Protein AF-A0A7S2ALN3-F1 (afdb_monomer_lite)

Radius of gyration: 19.24 Å; chains: 1; bounding box: 41×46×52 Å

Structure (mmCIF, N/CA/C/O backbone):
data_AF-A0A7S2ALN3-F1
#
_entry.id   AF-A0A7S2ALN3-F1
#
loop_
_atom_site.group_PDB
_atom_site.id
_atom_site.type_symbol
_atom_site.label_atom_id
_atom_site.label_alt_id
_atom_site.label_comp_id
_atom_site.label_asym_id
_atom_site.label_entity_id
_atom_site.label_seq_id
_atom_site.pdbx_PDB_ins_code
_atom_site.Cartn_x
_atom_site.Cartn_y
_atom_site.Cartn_z
_atom_site.occupancy
_atom_site.B_iso_or_equiv
_atom_site.auth_seq_id
_atom_site.auth_comp_id
_atom_site.auth_asym_id
_atom_site.auth_atom_id
_atom_site.pdbx_PDB_model_num
ATOM 1 N N . GLY A 1 1 ? 3.053 14.992 13.598 1.00 33.09 1 GLY A N 1
ATOM 2 C CA . GLY A 1 1 ? 1.632 15.361 13.459 1.00 33.09 1 GLY A CA 1
ATOM 3 C C . GLY A 1 1 ? 1.484 16.701 12.765 1.00 33.09 1 GLY A C 1
ATOM 4 O O . GLY A 1 1 ? 1.625 16.750 11.554 1.00 33.09 1 GLY A O 1
ATOM 5 N N . ALA A 1 2 ? 1.285 17.789 13.516 1.00 37.31 2 ALA A N 1
ATOM 6 C CA . ALA A 1 2 ? 1.006 19.120 12.957 1.00 37.31 2 ALA A CA 1
ATOM 7 C C . ALA A 1 2 ? 2.125 19.694 12.066 1.00 37.31 2 ALA A C 1
ATOM 9 O O . ALA A 1 2 ? 1.827 20.246 11.018 1.00 37.31 2 ALA A O 1
ATOM 10 N N . ALA A 1 3 ? 3.403 19.508 12.425 1.00 39.31 3 ALA A N 1
ATOM 11 C CA . ALA A 1 3 ? 4.533 19.963 11.602 1.00 39.31 3 ALA A CA 1
ATOM 12 C C . ALA A 1 3 ? 4.587 19.272 10.228 1.00 39.31 3 ALA A C 1
ATOM 14 O O . ALA A 1 3 ? 4.886 19.906 9.227 1.00 39.31 3 ALA A O 1
ATOM 15 N N . TYR A 1 4 ? 4.230 17.989 10.177 1.00 43.97 4 TYR A N 1
ATOM 16 C CA . TYR A 1 4 ? 4.189 17.212 8.942 1.00 43.97 4 TYR A CA 1
ATOM 17 C C . TYR A 1 4 ? 3.025 17.644 8.032 1.00 43.97 4 TYR A C 1
ATOM 19 O O . TYR A 1 4 ? 3.207 17.847 6.838 1.00 43.97 4 TYR A O 1
ATOM 27 N N . TRP A 1 5 ? 1.860 17.920 8.625 1.00 46.34 5 TRP A N 1
ATOM 28 C CA . TRP A 1 5 ? 0.724 18.547 7.940 1.00 46.34 5 TRP A CA 1
ATOM 29 C C . TRP A 1 5 ? 1.040 19.944 7.408 1.00 46.34 5 TRP A C 1
ATOM 31 O O . TRP A 1 5 ? 0.638 20.288 6.301 1.00 46.34 5 TRP A O 1
ATOM 41 N N . TYR A 1 6 ? 1.793 20.736 8.170 1.00 43.34 6 TYR A N 1
ATOM 42 C CA . TYR A 1 6 ? 2.247 22.057 7.743 1.00 43.34 6 TYR A CA 1
ATOM 43 C C . TYR A 1 6 ? 3.203 21.970 6.546 1.00 43.34 6 TYR A C 1
ATOM 45 O O . TYR A 1 6 ? 3.126 22.789 5.637 1.00 43.34 6 TYR A O 1
ATOM 53 N N . ILE A 1 7 ? 4.072 20.955 6.523 1.00 48.03 7 ILE A N 1
ATOM 54 C CA . ILE A 1 7 ? 5.027 20.713 5.436 1.00 48.03 7 ILE A CA 1
ATOM 55 C C . ILE A 1 7 ? 4.331 20.158 4.179 1.00 48.03 7 ILE A C 1
ATOM 57 O O . ILE A 1 7 ? 4.680 20.573 3.079 1.00 48.03 7 ILE A O 1
ATOM 61 N N . LEU A 1 8 ? 3.325 19.287 4.318 1.00 51.91 8 LEU A N 1
ATOM 62 C CA . LEU A 1 8 ? 2.577 18.734 3.179 1.00 51.91 8 LEU A CA 1
ATOM 63 C C . LEU A 1 8 ? 1.531 19.695 2.591 1.00 51.91 8 LEU A C 1
ATOM 65 O O . LEU A 1 8 ? 1.431 19.832 1.374 1.00 51.91 8 LEU A O 1
ATOM 69 N N . LEU A 1 9 ? 0.712 20.336 3.430 1.00 49.72 9 LEU A N 1
ATOM 70 C CA . LEU A 1 9 ? -0.412 21.151 2.955 1.00 49.72 9 LEU A CA 1
ATOM 71 C C . LEU A 1 9 ? -0.051 22.621 2.706 1.00 49.72 9 LEU A C 1
ATOM 73 O O . LEU A 1 9 ? -0.657 23.259 1.847 1.00 49.72 9 LEU A O 1
ATOM 77 N N . LEU A 1 10 ? 0.853 23.179 3.517 1.00 44.34 10 LEU A N 1
ATOM 78 C CA . LEU A 1 10 ? 1.034 24.629 3.673 1.00 44.34 10 LEU A CA 1
ATOM 79 C C . LEU A 1 10 ? 2.468 25.098 3.391 1.00 44.34 10 LEU A C 1
ATOM 81 O O . LEU A 1 10 ? 2.783 26.263 3.646 1.00 44.34 10 LEU A O 1
ATOM 85 N N . SER A 1 11 ? 3.343 24.230 2.874 1.00 44.28 11 SER A N 1
ATOM 86 C CA . SER A 1 11 ? 4.674 24.654 2.442 1.00 44.28 11 SER A CA 1
ATOM 87 C C . SER A 1 11 ? 4.546 25.667 1.296 1.00 44.28 11 SER A C 1
ATOM 89 O O . SER A 1 11 ? 3.740 25.483 0.386 1.00 44.28 11 SER A O 1
ATOM 91 N N . PRO A 1 12 ? 5.276 26.792 1.322 1.00 38.12 12 PRO A N 1
ATOM 92 C CA . PRO A 1 12 ? 5.324 27.673 0.164 1.00 38.12 12 PRO A CA 1
ATOM 93 C C . PRO A 1 12 ? 5.962 26.929 -1.027 1.00 38.12 12 PRO A C 1
ATOM 95 O O . PRO A 1 12 ? 6.777 26.029 -0.809 1.00 38.12 12 PRO A O 1
ATOM 98 N N . PRO A 1 13 ? 5.618 27.283 -2.281 1.00 46.06 13 PRO A N 1
ATOM 99 C CA . PRO A 1 13 ? 6.240 26.692 -3.463 1.00 46.06 13 PRO A CA 1
ATOM 100 C C . PRO A 1 13 ? 7.767 26.794 -3.376 1.00 46.06 13 PRO A C 1
ATOM 102 O O . PRO A 1 13 ? 8.298 27.771 -2.839 1.00 46.06 13 PRO A O 1
ATOM 105 N N . PHE A 1 14 ? 8.465 25.788 -3.912 1.00 43.72 14 PHE A N 1
ATOM 106 C CA . PHE A 1 14 ? 9.920 25.598 -3.794 1.00 43.72 14 PHE A CA 1
ATOM 107 C C . PHE A 1 14 ? 10.740 26.870 -4.092 1.00 43.72 14 PHE A C 1
ATOM 109 O O . PHE A 1 14 ? 11.769 27.117 -3.469 1.00 43.72 14 PHE A O 1
ATOM 116 N N . SER A 1 15 ? 10.231 27.745 -4.964 1.00 44.44 15 SER A N 1
ATOM 117 C CA . SER A 1 15 ? 10.815 29.046 -5.308 1.00 44.44 15 SER A CA 1
ATOM 118 C C . SER A 1 15 ? 10.887 30.077 -4.167 1.00 44.44 15 SER A C 1
ATOM 120 O O . SER A 1 15 ? 11.455 31.148 -4.367 1.00 44.44 15 SER A O 1
ATOM 122 N N . MET A 1 16 ? 10.291 29.817 -2.999 1.00 42.22 16 MET A N 1
ATOM 123 C CA . MET A 1 16 ? 10.186 30.775 -1.887 1.00 42.22 16 MET A CA 1
ATOM 124 C C . MET A 1 16 ? 10.723 30.259 -0.543 1.00 42.22 16 MET A C 1
ATOM 126 O O . MET A 1 16 ? 10.600 30.960 0.464 1.00 42.22 16 MET A O 1
ATOM 130 N N . MET A 1 17 ? 11.329 29.068 -0.491 1.00 44.41 17 MET A N 1
ATOM 131 C CA . MET A 1 17 ? 11.793 28.477 0.768 1.00 44.41 17 MET A CA 1
ATOM 132 C C . MET A 1 17 ? 13.313 28.643 0.959 1.00 44.41 17 MET A C 1
ATOM 134 O O . MET A 1 17 ? 14.075 28.358 0.036 1.00 44.41 17 MET A O 1
ATOM 138 N N . PRO A 1 18 ? 13.797 29.069 2.145 1.00 40.19 18 PRO A N 1
ATOM 139 C CA . PRO A 1 18 ? 15.215 28.979 2.477 1.00 40.19 18 PRO A CA 1
ATOM 140 C C . PRO A 1 18 ? 15.617 27.501 2.505 1.00 40.19 18 PRO A C 1
ATOM 142 O O . PRO A 1 18 ? 14.816 26.654 2.894 1.00 40.19 18 PRO A O 1
ATOM 145 N N . SER A 1 19 ? 16.858 27.206 2.134 1.00 42.69 19 SER A N 1
ATOM 146 C CA . SER A 1 19 ? 17.489 25.893 1.908 1.00 42.69 19 SER A CA 1
ATOM 147 C C . SER A 1 19 ? 17.541 24.910 3.105 1.00 42.69 19 SER A C 1
ATOM 149 O O . SER A 1 19 ? 18.455 24.098 3.199 1.00 42.69 19 SER A O 1
ATOM 151 N N . ALA A 1 20 ? 16.577 24.968 4.026 1.00 40.03 20 ALA A N 1
ATOM 152 C CA . ALA A 1 20 ? 16.429 24.121 5.210 1.00 40.03 20 ALA A CA 1
ATOM 153 C C . ALA A 1 20 ? 15.022 23.484 5.318 1.00 40.03 20 ALA A C 1
ATOM 155 O O . ALA A 1 20 ? 14.541 23.204 6.417 1.00 40.03 20 ALA A O 1
ATOM 156 N N . ALA A 1 21 ? 14.336 23.270 4.191 1.00 44.22 21 ALA A N 1
ATOM 157 C CA . ALA A 1 21 ? 13.090 22.509 4.148 1.00 44.22 21 ALA A CA 1
ATOM 158 C C . ALA A 1 21 ? 13.391 21.013 4.318 1.00 44.22 21 ALA A C 1
ATOM 160 O O . ALA A 1 21 ? 14.081 20.414 3.500 1.00 44.22 21 ALA A O 1
ATOM 161 N N . LEU A 1 22 ? 12.897 20.416 5.402 1.00 44.03 22 LEU A N 1
ATOM 162 C CA . LEU A 1 22 ? 13.255 19.059 5.828 1.00 44.03 22 LEU A CA 1
ATOM 163 C C . LEU A 1 22 ? 12.666 17.934 4.947 1.00 44.03 22 LEU A C 1
ATOM 165 O O . LEU A 1 22 ? 12.969 16.770 5.189 1.00 44.03 22 LEU A O 1
ATOM 169 N N . LEU A 1 23 ? 11.826 18.256 3.957 1.00 45.53 23 LEU A N 1
ATOM 170 C CA . LEU A 1 23 ? 11.246 17.312 2.997 1.00 45.53 23 LEU A CA 1
ATOM 171 C C . LEU A 1 23 ? 11.082 18.003 1.626 1.00 45.53 23 LEU A C 1
ATOM 173 O O . LEU A 1 23 ? 10.514 19.097 1.582 1.00 45.53 23 LEU A O 1
ATOM 177 N N . PRO A 1 24 ? 11.561 17.406 0.520 1.00 44.06 24 PRO A N 1
ATOM 178 C CA . PRO A 1 24 ? 11.385 17.954 -0.824 1.00 44.06 24 PRO A CA 1
ATOM 179 C C . PRO A 1 24 ? 9.940 17.766 -1.329 1.00 44.06 24 PRO A C 1
ATOM 181 O O . PRO A 1 24 ? 9.436 16.647 -1.383 1.00 44.06 24 PRO A O 1
ATOM 184 N N . GLY A 1 25 ? 9.269 18.859 -1.720 1.00 47.22 25 GLY A N 1
ATOM 185 C CA . GLY A 1 25 ? 7.944 18.835 -2.359 1.00 47.22 25 GLY A CA 1
ATOM 186 C C . GLY A 1 25 ? 7.294 20.222 -2.492 1.00 47.22 25 GLY A C 1
ATOM 187 O O . GLY A 1 25 ? 7.501 21.085 -1.646 1.00 47.22 25 GLY A O 1
ATOM 188 N N . GLU A 1 26 ? 6.524 20.452 -3.563 1.00 48.03 26 GLU A N 1
ATOM 189 C CA . GLU A 1 26 ? 5.618 21.607 -3.696 1.00 48.03 26 GLU A CA 1
ATOM 190 C C . GLU A 1 26 ? 4.320 21.344 -2.918 1.00 48.03 26 GLU A C 1
ATOM 192 O O . GLU A 1 26 ? 3.934 20.181 -2.759 1.00 48.03 26 GLU A O 1
ATOM 197 N N . PRO A 1 27 ? 3.623 22.394 -2.454 1.00 51.97 27 PRO A N 1
ATOM 198 C CA . PRO A 1 27 ? 2.385 22.242 -1.697 1.00 51.97 27 PRO A CA 1
ATOM 199 C C . PRO A 1 27 ? 1.290 21.474 -2.445 1.00 51.97 27 PRO A C 1
ATOM 201 O O . PRO A 1 27 ? 1.217 21.492 -3.671 1.00 51.97 27 PRO A O 1
ATOM 204 N N . MET A 1 28 ? 0.345 20.911 -1.685 1.00 46.00 28 MET A N 1
ATOM 205 C CA . MET A 1 28 ? -0.842 20.181 -2.176 1.00 46.00 28 MET A CA 1
ATOM 206 C C . MET A 1 28 ? -1.705 20.901 -3.225 1.00 46.00 28 MET A C 1
ATOM 208 O O . MET A 1 28 ? -2.480 20.254 -3.922 1.00 46.00 28 MET A O 1
ATOM 212 N N . TRP A 1 29 ? -1.609 22.225 -3.346 1.00 48.28 29 TRP A N 1
ATOM 213 C CA . TRP A 1 29 ? -2.327 23.011 -4.357 1.00 48.28 29 TRP A CA 1
ATOM 214 C C . TRP A 1 29 ? -1.508 23.271 -5.636 1.00 48.28 29 TRP A C 1
ATOM 216 O O . TRP A 1 29 ? -2.047 23.810 -6.599 1.00 48.28 29 TRP A O 1
ATOM 226 N N . ALA A 1 30 ? -0.232 22.879 -5.660 1.00 54.62 30 ALA A N 1
ATOM 227 C CA . ALA A 1 30 ? 0.699 22.998 -6.782 1.00 54.62 30 ALA A CA 1
ATOM 228 C C . ALA A 1 30 ? 1.316 21.631 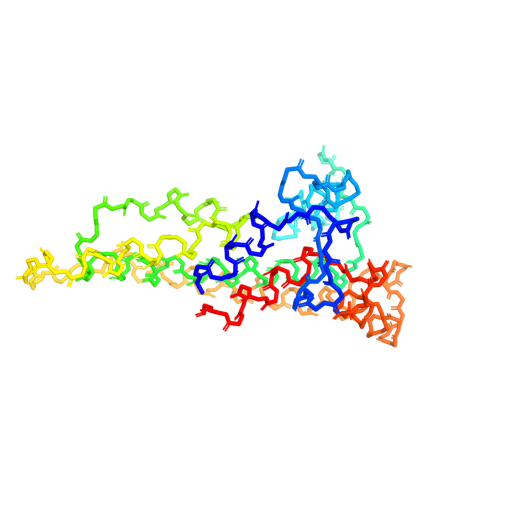-7.139 1.00 54.62 30 ALA A C 1
ATOM 230 O O . ALA A 1 30 ? 2.496 21.537 -7.462 1.00 54.62 30 ALA A O 1
ATOM 231 N N . VAL A 1 31 ? 0.530 20.554 -7.037 1.00 54.50 31 VAL A N 1
ATOM 232 C CA . VAL A 1 31 ? 0.984 19.210 -7.418 1.00 54.50 31 VAL A CA 1
ATOM 233 C C . VAL A 1 31 ? 1.259 19.186 -8.922 1.00 54.50 31 VAL A C 1
ATOM 235 O O . VAL A 1 31 ? 0.387 19.532 -9.722 1.00 54.50 31 VAL A O 1
ATOM 238 N N . ALA A 1 32 ? 2.471 18.775 -9.299 1.00 60.25 32 ALA A N 1
ATOM 239 C CA . ALA A 1 32 ? 2.850 18.620 -10.694 1.00 60.25 32 ALA A CA 1
ATOM 240 C C . ALA A 1 32 ? 1.914 17.609 -11.397 1.00 60.25 32 ALA A C 1
ATOM 242 O O . ALA A 1 32 ? 1.603 16.564 -10.816 1.00 60.25 32 ALA A O 1
ATOM 243 N N . PRO A 1 33 ? 1.480 17.874 -12.644 1.00 59.81 33 PRO A N 1
ATOM 244 C CA . PRO A 1 33 ? 0.614 16.963 -13.397 1.00 59.81 33 PRO A CA 1
ATOM 245 C C . PRO A 1 33 ? 1.175 15.540 -13.507 1.00 59.81 33 PRO A C 1
ATOM 247 O O . PRO A 1 33 ? 0.414 14.577 -13.436 1.00 59.81 33 PRO A O 1
ATOM 250 N N . ASP A 1 34 ? 2.499 15.409 -13.599 1.00 62.78 34 ASP A N 1
ATOM 251 C CA . ASP A 1 34 ? 3.181 14.115 -13.679 1.00 62.78 34 ASP A CA 1
ATOM 252 C C . ASP A 1 34 ? 2.958 13.279 -12.408 1.00 62.78 34 ASP A C 1
ATOM 254 O O . ASP A 1 34 ? 2.641 12.095 -12.494 1.00 62.78 34 ASP A O 1
ATOM 258 N N . THR A 1 35 ? 2.985 13.904 -11.226 1.00 62.47 35 THR A N 1
ATOM 259 C CA . THR A 1 35 ? 2.692 13.231 -9.949 1.00 62.47 35 THR A CA 1
ATOM 260 C C . THR A 1 35 ? 1.235 12.773 -9.867 1.00 62.47 35 THR A C 1
ATOM 262 O O . THR A 1 35 ? 0.956 11.692 -9.359 1.00 62.47 35 THR A O 1
ATOM 265 N N . LEU A 1 36 ? 0.288 13.559 -10.391 1.00 63.38 36 LEU A N 1
ATOM 266 C CA . LEU A 1 36 ? -1.113 13.125 -10.470 1.00 63.38 36 LEU A CA 1
ATOM 267 C C . LEU A 1 36 ? -1.273 11.927 -11.410 1.00 63.38 36 LEU A C 1
ATOM 269 O O . LEU A 1 36 ? -2.056 11.027 -11.116 1.00 63.38 36 LEU A O 1
ATOM 273 N N . SER A 1 37 ? -0.532 11.900 -12.519 1.00 66.50 37 SER A N 1
ATOM 274 C CA . SER A 1 37 ? -0.578 10.786 -13.467 1.00 66.50 37 SER A CA 1
ATOM 275 C C . SER A 1 37 ? 0.003 9.490 -12.889 1.00 66.50 37 SER A C 1
ATOM 277 O O . SER A 1 37 ? -0.592 8.436 -13.094 1.00 66.50 37 SER A O 1
ATOM 279 N N . GLU A 1 38 ? 1.080 9.577 -12.098 1.00 67.94 38 GLU A N 1
ATOM 280 C CA . GLU A 1 38 ? 1.666 8.454 -11.346 1.00 67.94 38 GLU A CA 1
ATOM 281 C C . GLU A 1 38 ? 0.643 7.878 -10.358 1.00 67.94 38 GLU A C 1
ATOM 283 O O . GLU A 1 38 ? 0.325 6.693 -10.424 1.00 67.94 38 GLU A O 1
ATOM 288 N N . VAL A 1 39 ? 0.022 8.732 -9.533 1.00 69.25 39 VAL A N 1
ATOM 289 C CA . VAL A 1 39 ? -0.999 8.308 -8.558 1.00 69.25 39 VAL A CA 1
ATOM 290 C C . VAL A 1 39 ? -2.198 7.656 -9.242 1.00 69.25 39 VAL A C 1
ATOM 292 O O . VAL A 1 39 ? -2.691 6.633 -8.769 1.00 69.25 39 VAL A O 1
ATOM 295 N N . VAL A 1 40 ? -2.691 8.226 -10.346 1.00 70.94 40 VAL A N 1
ATOM 296 C CA . VAL A 1 40 ? -3.831 7.661 -11.083 1.00 70.94 40 VAL A CA 1
ATOM 297 C C . VAL A 1 40 ? -3.465 6.318 -11.712 1.00 70.94 40 VAL A C 1
ATOM 299 O O . VAL A 1 40 ? -4.273 5.392 -11.645 1.00 70.94 40 VAL A O 1
ATOM 302 N N . ALA A 1 41 ? -2.270 6.189 -12.293 1.00 73.81 41 ALA A N 1
ATOM 303 C CA . ALA A 1 41 ? -1.808 4.937 -12.882 1.00 73.81 41 ALA A CA 1
ATOM 304 C C . ALA A 1 41 ? -1.681 3.836 -11.818 1.00 73.81 41 ALA A C 1
ATOM 306 O O . ALA A 1 41 ? -2.281 2.774 -11.965 1.00 73.81 41 ALA A O 1
ATOM 307 N N . GLU A 1 42 ? -1.010 4.120 -10.701 1.00 76.56 42 GLU A N 1
ATOM 308 C CA . GLU A 1 42 ? -0.858 3.177 -9.586 1.00 76.56 42 GLU A CA 1
ATOM 309 C C . GLU A 1 42 ? -2.205 2.804 -8.951 1.00 76.56 42 GLU A C 1
ATOM 311 O O . GLU A 1 42 ? -2.474 1.627 -8.706 1.00 76.56 42 GLU A O 1
ATOM 316 N N . SER A 1 43 ? -3.099 3.781 -8.765 1.00 77.00 43 SER A N 1
ATOM 317 C CA . SER A 1 43 ? -4.447 3.551 -8.221 1.00 77.00 43 SER A CA 1
ATOM 318 C C . SER A 1 43 ? -5.343 2.744 -9.162 1.00 77.00 43 SER A C 1
ATOM 320 O O . SER A 1 43 ? -6.277 2.085 -8.707 1.00 77.00 43 SER A O 1
ATOM 322 N N . THR A 1 44 ? -5.091 2.786 -10.472 1.00 78.44 44 THR A N 1
ATOM 323 C CA . THR A 1 44 ? -5.827 1.969 -11.453 1.00 78.44 44 THR A CA 1
ATOM 324 C C . THR A 1 44 ? -5.474 0.486 -11.302 1.00 78.44 44 THR A C 1
ATOM 326 O O . THR A 1 44 ? -6.335 -0.380 -11.469 1.00 78.44 44 THR A O 1
ATOM 329 N N . ASP A 1 45 ? -4.243 0.197 -10.879 1.00 83.50 45 ASP A N 1
ATOM 330 C CA . ASP A 1 45 ? -3.723 -1.151 -10.643 1.00 83.50 45 ASP A CA 1
ATOM 331 C C . ASP A 1 45 ? -3.834 -1.594 -9.173 1.00 83.50 45 ASP A C 1
ATOM 333 O O . ASP A 1 45 ? -3.076 -2.447 -8.693 1.00 83.50 45 ASP A O 1
ATOM 337 N N . PHE A 1 46 ? -4.814 -1.045 -8.453 1.00 84.81 46 PHE A N 1
ATOM 338 C CA . PHE A 1 46 ? -5.101 -1.369 -7.059 1.00 84.81 46 PHE A CA 1
ATOM 339 C C . PHE A 1 46 ? -5.238 -2.886 -6.822 1.00 84.81 46 PHE A C 1
ATOM 341 O O . PHE A 1 46 ? -5.954 -3.599 -7.534 1.00 84.81 46 PHE A O 1
ATOM 348 N N . PHE A 1 47 ? -4.526 -3.390 -5.813 1.00 88.12 47 PHE A N 1
ATOM 349 C CA . PHE A 1 47 ? -4.343 -4.811 -5.479 1.00 88.12 47 PHE A CA 1
ATOM 350 C C . PHE A 1 47 ? -3.918 -5.712 -6.642 1.00 88.12 47 PHE A C 1
ATOM 352 O O . PHE A 1 47 ? -4.187 -6.915 -6.627 1.00 88.12 47 PHE A O 1
ATOM 359 N N . PHE A 1 48 ? -3.245 -5.152 -7.648 1.00 89.62 48 PHE A N 1
ATOM 360 C CA . PHE A 1 48 ? -2.857 -5.844 -8.878 1.00 89.62 48 PHE A CA 1
ATOM 361 C C . PHE A 1 48 ? -4.038 -6.446 -9.650 1.00 89.62 48 PHE A C 1
ATOM 363 O O . PHE A 1 48 ? -3.834 -7.321 -10.495 1.00 89.62 48 PHE A O 1
ATOM 370 N N . VAL A 1 49 ? -5.274 -5.999 -9.396 1.00 89.00 49 VAL A N 1
ATOM 371 C CA . VAL A 1 49 ? -6.467 -6.592 -10.014 1.00 89.00 49 VAL A CA 1
ATOM 372 C C . VAL A 1 49 ? -6.386 -6.485 -11.532 1.00 89.00 49 VAL A C 1
ATOM 374 O O . VAL A 1 49 ? -6.524 -7.492 -12.225 1.00 89.00 49 VAL A O 1
ATOM 377 N N . LEU A 1 50 ? -6.122 -5.288 -12.055 1.00 88.38 50 LEU A N 1
ATOM 378 C CA . LEU A 1 50 ? -6.093 -5.059 -13.495 1.00 88.38 50 LEU A CA 1
ATOM 379 C C . LEU A 1 50 ? -4.905 -5.760 -14.193 1.00 88.38 50 LEU A C 1
ATOM 381 O O . LEU A 1 50 ? -5.161 -6.498 -15.151 1.00 88.38 50 LEU A O 1
ATOM 385 N N . PRO A 1 51 ? -3.654 -5.680 -13.687 1.00 87.25 51 PRO A N 1
ATOM 386 C CA . PRO A 1 51 ? -2.529 -6.416 -14.266 1.00 87.25 51 PRO A CA 1
ATOM 387 C C . PRO A 1 51 ? -2.731 -7.937 -14.265 1.00 87.25 51 PRO A C 1
ATOM 389 O O . PRO A 1 51 ? -2.394 -8.617 -15.236 1.00 87.25 51 PRO A O 1
ATOM 392 N N . LEU A 1 52 ? -3.309 -8.504 -13.198 1.00 88.81 52 LEU A N 1
ATOM 393 C CA . LEU A 1 52 ? -3.604 -9.937 -13.137 1.00 88.81 52 LEU A CA 1
ATOM 394 C C . LEU A 1 52 ? -4.687 -10.339 -14.141 1.00 88.81 52 LEU A C 1
ATOM 396 O O . LEU A 1 52 ? -4.535 -11.352 -14.821 1.00 88.81 52 LEU A O 1
ATOM 400 N N . LEU A 1 53 ? -5.760 -9.554 -14.266 1.00 88.81 53 LEU A N 1
ATOM 401 C CA . LEU A 1 53 ? -6.820 -9.822 -15.240 1.00 88.81 53 LEU A CA 1
ATOM 402 C C . LEU A 1 53 ? -6.287 -9.790 -16.676 1.00 88.81 53 LEU A C 1
ATOM 404 O O . LEU A 1 53 ? -6.575 -10.709 -17.446 1.00 88.81 53 LEU A O 1
ATOM 408 N N . ASN A 1 54 ? -5.469 -8.794 -17.022 1.00 89.38 54 ASN A N 1
ATOM 409 C CA . ASN A 1 54 ? -4.854 -8.700 -18.347 1.00 89.38 54 ASN A CA 1
ATOM 410 C C . ASN A 1 54 ? -3.907 -9.877 -18.626 1.00 89.38 54 ASN A C 1
ATOM 412 O O . ASN A 1 54 ? -3.989 -10.474 -19.700 1.00 89.38 54 ASN A O 1
ATOM 416 N N . ASN A 1 55 ? -3.105 -10.301 -17.641 1.00 85.69 55 ASN A N 1
ATOM 417 C CA . ASN A 1 55 ? -2.261 -11.500 -17.749 1.00 85.69 55 ASN A CA 1
ATOM 418 C C . ASN A 1 55 ? -3.067 -12.800 -17.931 1.00 85.69 55 ASN A C 1
ATOM 420 O O . ASN A 1 55 ? -2.584 -13.748 -18.547 1.00 85.69 55 ASN A O 1
ATOM 424 N N . LEU A 1 56 ? -4.304 -12.852 -17.428 1.00 89.00 56 LEU A N 1
ATOM 425 C CA . LEU A 1 56 ? -5.241 -13.961 -17.647 1.00 89.00 56 LEU A CA 1
ATOM 426 C C . LEU A 1 56 ? -6.015 -13.847 -18.976 1.00 89.00 56 LEU A C 1
ATOM 428 O O . LEU A 1 56 ? -6.879 -14.678 -19.257 1.00 89.00 56 LEU A O 1
ATOM 432 N N . GLY A 1 57 ? -5.727 -12.833 -19.798 1.00 86.81 57 GLY A N 1
ATOM 433 C CA . GLY A 1 57 ? -6.381 -12.585 -21.085 1.00 86.81 57 GLY A CA 1
ATOM 434 C C . GLY A 1 57 ? -7.714 -11.833 -20.991 1.00 86.81 57 GLY A C 1
ATOM 435 O O . GLY A 1 57 ? -8.395 -11.665 -22.005 1.00 86.81 57 GLY A O 1
ATOM 436 N N . ILE A 1 58 ? -8.096 -11.360 -19.802 1.00 88.38 58 ILE A N 1
ATOM 437 C CA . ILE A 1 58 ? -9.312 -10.577 -19.570 1.00 88.38 58 IL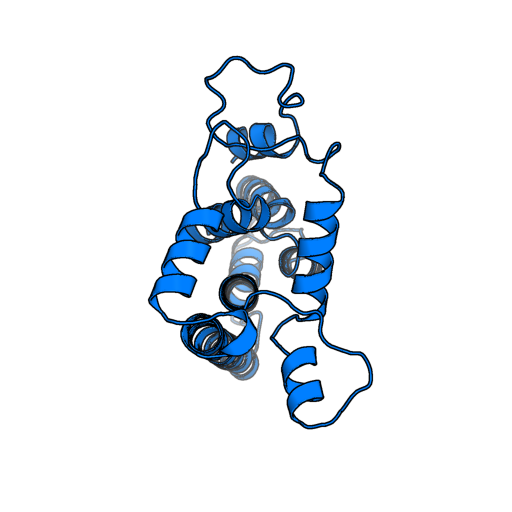E A CA 1
ATOM 438 C C . ILE A 1 58 ? -8.968 -9.089 -19.716 1.00 88.38 58 ILE A C 1
ATOM 440 O O . ILE A 1 58 ? -8.415 -8.462 -18.813 1.00 88.38 58 ILE A O 1
ATOM 444 N N . ASN A 1 59 ? -9.312 -8.514 -20.869 1.00 83.44 59 ASN A N 1
ATOM 445 C CA . ASN A 1 59 ? -8.902 -7.163 -21.267 1.00 83.44 59 ASN A CA 1
ATOM 446 C C . ASN A 1 59 ? -10.091 -6.189 -21.325 1.00 83.44 59 ASN A C 1
ATOM 448 O O . ASN A 1 59 ? -10.468 -5.722 -22.398 1.00 83.44 59 ASN A O 1
ATOM 452 N N . PHE A 1 60 ? -10.705 -5.893 -20.173 1.00 79.19 60 PHE A N 1
ATOM 453 C CA . PHE A 1 60 ? -11.724 -4.832 -20.080 1.00 79.19 60 PHE A CA 1
ATOM 454 C C . PHE A 1 60 ? -11.115 -3.425 -20.211 1.00 79.19 60 PHE A C 1
ATOM 456 O O . PHE A 1 60 ? -11.728 -2.530 -20.785 1.00 79.19 60 PHE A O 1
ATOM 463 N N . MET A 1 61 ? -9.903 -3.255 -19.685 1.00 83.62 61 MET A N 1
ATOM 464 C CA . MET A 1 61 ? -9.040 -2.077 -19.778 1.00 83.62 61 MET A CA 1
ATOM 465 C C . MET A 1 61 ? -7.592 -2.583 -19.770 1.00 83.62 61 MET A C 1
ATOM 467 O O . MET A 1 61 ? -7.343 -3.651 -19.210 1.00 83.62 61 MET A O 1
ATOM 471 N N . GLN A 1 62 ? -6.675 -1.867 -20.421 1.00 82.94 62 GLN A N 1
ATOM 472 C CA . GLN A 1 62 ? -5.244 -2.180 -20.373 1.00 82.94 62 GLN A CA 1
ATOM 473 C C . GLN A 1 62 ? -4.630 -1.581 -19.106 1.00 82.94 62 GLN A C 1
ATOM 475 O O . GLN A 1 62 ? -4.844 -0.399 -18.831 1.00 82.94 62 GLN A O 1
ATOM 480 N N . ALA A 1 63 ? -3.898 -2.399 -18.356 1.00 82.12 63 ALA A N 1
ATOM 481 C CA . ALA A 1 63 ? -3.118 -1.978 -17.206 1.00 82.12 63 ALA A CA 1
ATOM 482 C C . ALA A 1 63 ? -2.051 -0.969 -17.663 1.00 82.12 63 ALA A C 1
ATOM 484 O O . ALA A 1 63 ? -1.375 -1.221 -18.665 1.00 82.12 63 ALA A O 1
ATOM 485 N N . PRO A 1 64 ? -1.914 0.181 -16.984 1.00 82.69 64 PRO A N 1
ATOM 486 C CA . PRO A 1 64 ? -0.833 1.116 -17.256 1.00 82.69 64 PRO A CA 1
ATOM 487 C C . PRO A 1 64 ? 0.549 0.466 -17.081 1.00 82.69 64 PRO A C 1
ATOM 489 O O . PRO A 1 64 ? 0.761 -0.368 -16.203 1.00 82.69 64 PRO A O 1
ATOM 492 N N . ASP A 1 65 ? 1.525 0.894 -17.883 1.00 83.50 65 ASP A N 1
ATOM 493 C CA . ASP A 1 65 ? 2.913 0.436 -17.755 1.00 83.50 65 ASP A CA 1
ATOM 494 C C . ASP A 1 65 ? 3.605 1.127 -16.567 1.00 83.50 65 ASP A C 1
ATOM 496 O O . ASP A 1 65 ? 4.335 2.108 -16.721 1.00 83.50 65 ASP A O 1
ATOM 500 N N . VAL A 1 66 ? 3.358 0.623 -15.356 1.00 85.38 66 VAL A N 1
ATOM 501 C CA . VAL A 1 66 ? 3.993 1.105 -14.120 1.00 85.38 66 VAL A CA 1
ATOM 502 C C . VAL A 1 66 ? 5.221 0.263 -13.785 1.00 85.38 66 VAL A C 1
ATOM 504 O O . VAL A 1 66 ? 5.182 -0.971 -13.820 1.00 85.38 66 VAL A O 1
ATOM 507 N N . HIS A 1 67 ? 6.324 0.920 -13.408 1.00 89.94 67 HIS A N 1
ATOM 508 C CA . HIS A 1 67 ? 7.544 0.217 -13.019 1.00 89.94 67 HIS A CA 1
ATOM 509 C C . HIS A 1 67 ? 7.264 -0.735 -11.835 1.00 89.94 67 HIS A C 1
ATOM 511 O O . HIS A 1 67 ? 6.692 -0.316 -10.823 1.00 89.94 67 HIS A O 1
ATOM 517 N N . PRO A 1 68 ? 7.688 -2.013 -11.902 1.00 91.94 68 PRO A N 1
ATOM 518 C CA . PRO A 1 68 ? 7.246 -3.047 -10.962 1.00 91.94 68 PRO A CA 1
ATOM 519 C C . PRO A 1 68 ? 7.639 -2.784 -9.503 1.00 91.94 68 PRO A C 1
ATOM 521 O O . PRO A 1 68 ? 6.966 -3.268 -8.598 1.00 91.94 68 PRO A O 1
ATOM 524 N N . VAL A 1 69 ? 8.704 -2.010 -9.268 1.00 91.69 69 VAL A N 1
ATOM 525 C CA . VAL A 1 69 ? 9.113 -1.581 -7.920 1.00 91.69 69 VAL A CA 1
ATOM 526 C C . VAL A 1 69 ? 8.118 -0.588 -7.314 1.00 91.69 69 VAL A C 1
ATOM 528 O O . VAL A 1 69 ? 7.738 -0.775 -6.160 1.00 91.69 69 VAL A O 1
ATOM 531 N N . SER A 1 70 ? 7.670 0.423 -8.069 1.00 87.19 70 SER A N 1
ATOM 532 C CA . SER A 1 70 ? 6.686 1.396 -7.571 1.00 87.19 70 SER A CA 1
ATOM 533 C C . SER A 1 70 ? 5.340 0.729 -7.353 1.00 87.19 70 SER A C 1
ATOM 535 O O . SER A 1 70 ? 4.790 0.800 -6.259 1.00 87.19 70 SER A O 1
ATOM 537 N N . LEU A 1 71 ? 4.870 -0.042 -8.342 1.00 88.88 71 LEU A N 1
ATOM 538 C CA . LEU A 1 71 ? 3.592 -0.741 -8.240 1.00 88.88 71 LEU A CA 1
ATOM 539 C C . LEU A 1 71 ? 3.582 -1.760 -7.090 1.00 88.88 71 LEU A C 1
ATOM 541 O O . LEU A 1 71 ? 2.591 -1.889 -6.368 1.00 88.88 71 LEU A O 1
ATOM 545 N N . GLY A 1 72 ? 4.694 -2.476 -6.903 1.00 91.06 72 GLY A N 1
ATOM 546 C CA . GLY A 1 72 ? 4.887 -3.394 -5.788 1.00 91.06 72 GLY A CA 1
ATOM 547 C C . GLY A 1 72 ? 4.830 -2.689 -4.434 1.00 91.06 72 GLY A C 1
ATOM 548 O O . GLY A 1 72 ? 4.112 -3.134 -3.535 1.00 91.06 72 GLY A O 1
ATOM 549 N N . PHE A 1 73 ? 5.543 -1.569 -4.302 1.00 89.56 73 PHE A N 1
ATOM 550 C CA . PHE A 1 73 ? 5.569 -0.756 -3.089 1.00 89.56 73 PHE A CA 1
ATOM 551 C C . PHE A 1 73 ? 4.203 -0.133 -2.767 1.00 89.56 73 PHE A C 1
ATOM 553 O O . PHE A 1 73 ? 3.715 -0.314 -1.653 1.00 89.56 73 PHE A O 1
ATOM 560 N N . PHE A 1 74 ? 3.549 0.499 -3.744 1.00 86.56 74 PHE A N 1
ATOM 561 C CA . PHE A 1 74 ? 2.200 1.056 -3.614 1.00 86.56 74 PHE A CA 1
ATOM 562 C C . PHE A 1 74 ? 1.219 0.016 -3.058 1.00 86.56 74 PHE A C 1
ATOM 564 O O . PHE A 1 74 ? 0.603 0.207 -2.011 1.00 86.56 74 PHE A O 1
ATOM 571 N N . ASN A 1 75 ? 1.155 -1.160 -3.686 1.00 90.56 75 ASN A N 1
ATOM 572 C CA . ASN A 1 75 ? 0.259 -2.227 -3.247 1.00 90.56 75 ASN A CA 1
ATOM 573 C C . ASN A 1 75 ? 0.640 -2.831 -1.885 1.00 90.56 75 ASN A C 1
ATOM 575 O O . ASN A 1 75 ? -0.221 -3.381 -1.198 1.00 90.56 75 ASN A O 1
ATOM 579 N N . ALA A 1 76 ? 1.906 -2.725 -1.465 1.00 90.50 76 ALA A N 1
ATOM 580 C CA . ALA A 1 76 ? 2.316 -3.125 -0.121 1.00 90.50 76 ALA A CA 1
ATOM 581 C C . ALA A 1 76 ? 1.782 -2.142 0.931 1.00 90.50 76 ALA A C 1
ATOM 583 O O . ALA A 1 76 ? 1.311 -2.572 1.987 1.00 90.50 76 ALA A O 1
ATOM 584 N N . CYS A 1 77 ? 1.803 -0.841 0.633 1.00 84.44 77 CYS A N 1
ATOM 585 C CA . CYS A 1 77 ? 1.174 0.188 1.459 1.00 84.44 77 CYS A CA 1
ATOM 586 C C . CYS A 1 77 ? -0.348 0.002 1.528 1.00 84.44 77 CYS A C 1
ATOM 588 O O . CYS A 1 77 ? -0.919 0.083 2.615 1.00 84.44 77 CYS A O 1
ATOM 590 N N . GLU A 1 78 ? -0.994 -0.366 0.422 1.00 85.31 78 GLU A N 1
ATOM 591 C CA . GLU A 1 78 ? -2.425 -0.686 0.420 1.00 85.31 78 GLU A CA 1
ATOM 592 C C . GLU A 1 78 ? -2.749 -1.961 1.208 1.00 85.31 78 GLU A C 1
ATOM 594 O O . GLU A 1 78 ? -3.717 -2.009 1.970 1.00 85.31 78 GLU A O 1
ATOM 599 N N . ALA A 1 79 ? -1.916 -3.001 1.108 1.00 90.44 79 ALA A N 1
ATOM 600 C CA . ALA A 1 79 ? -2.052 -4.194 1.944 1.00 90.44 79 ALA A CA 1
ATOM 601 C C . ALA A 1 79 ? -1.928 -3.852 3.436 1.00 90.44 79 ALA A C 1
ATOM 603 O O . ALA A 1 79 ? -2.668 -4.386 4.266 1.00 90.44 79 ALA A O 1
ATOM 604 N N . TYR A 1 80 ? -1.020 -2.939 3.780 1.00 86.38 80 TYR A N 1
ATOM 605 C CA . TYR A 1 80 ? -0.878 -2.427 5.135 1.00 86.38 80 TYR A CA 1
ATOM 606 C C . TYR A 1 80 ? -2.133 -1.665 5.592 1.00 86.38 80 TYR A C 1
ATOM 608 O O . TYR A 1 80 ? -2.697 -1.987 6.640 1.00 86.38 80 TYR A O 1
ATOM 616 N N . ALA A 1 81 ? -2.645 -0.738 4.777 1.00 84.25 81 ALA A N 1
ATOM 617 C CA . ALA A 1 81 ? -3.876 0.002 5.056 1.00 84.25 81 ALA A CA 1
ATOM 618 C C . ALA A 1 81 ? -5.102 -0.923 5.202 1.00 84.25 81 ALA A C 1
ATOM 620 O O . ALA A 1 81 ? -5.941 -0.719 6.088 1.00 84.25 81 ALA A O 1
ATOM 621 N N . LEU A 1 82 ? -5.183 -1.997 4.413 1.00 89.75 82 LEU A N 1
ATOM 622 C CA . LEU A 1 82 ? -6.219 -3.027 4.521 1.00 89.75 82 LEU A CA 1
ATOM 623 C C . LEU A 1 82 ? -6.186 -3.734 5.884 1.00 89.75 82 LEU A C 1
ATOM 625 O O . LEU A 1 82 ? -7.232 -3.953 6.503 1.00 89.75 82 LEU A O 1
ATOM 629 N N . LEU A 1 83 ? -4.989 -4.072 6.371 1.00 90.75 83 LEU A N 1
ATOM 630 C CA . LEU A 1 83 ? -4.785 -4.729 7.666 1.00 90.75 83 LEU A CA 1
ATOM 631 C C . LEU A 1 83 ? -5.089 -3.811 8.859 1.00 90.75 83 LEU A C 1
ATOM 633 O O . LEU A 1 83 ? -5.401 -4.307 9.945 1.00 90.75 83 LEU A O 1
ATOM 637 N N . LEU A 1 84 ? -5.048 -2.489 8.673 1.00 87.44 84 LEU A N 1
ATOM 638 C CA . LEU A 1 84 ? -5.368 -1.525 9.724 1.00 87.44 84 LEU A CA 1
ATOM 639 C C . LEU A 1 84 ? -6.868 -1.448 10.041 1.00 87.44 84 LEU A C 1
ATOM 641 O O . LEU A 1 84 ? -7.215 -1.125 11.178 1.00 87.44 84 LEU A O 1
ATOM 645 N N . LEU A 1 85 ? -7.777 -1.776 9.114 1.00 90.12 85 LEU A N 1
ATOM 646 C CA . LEU A 1 85 ? -9.220 -1.594 9.337 1.00 90.12 85 LEU A CA 1
ATOM 647 C C . LEU A 1 85 ? -9.757 -2.313 10.592 1.00 90.12 85 LEU A C 1
ATOM 649 O O . LEU A 1 85 ? -10.399 -1.654 11.419 1.00 90.12 85 LEU A O 1
ATOM 653 N N . PRO A 1 86 ? -9.495 -3.620 10.811 1.00 88.06 86 PRO A N 1
ATOM 654 C CA . PRO A 1 86 ? -9.925 -4.294 12.036 1.00 88.06 86 PRO A CA 1
ATOM 655 C C . PRO A 1 86 ? -9.396 -3.625 13.313 1.00 88.06 86 PRO A C 1
ATOM 657 O O . PRO A 1 86 ? -10.100 -3.568 14.325 1.00 88.06 86 PRO A O 1
ATOM 660 N N . LEU A 1 87 ? -8.171 -3.090 13.276 1.00 86.81 87 LEU A N 1
ATOM 661 C CA . LEU A 1 87 ? -7.554 -2.394 14.406 1.00 86.81 87 LEU A CA 1
ATOM 662 C C . LEU A 1 87 ? -8.222 -1.040 14.662 1.00 86.81 87 LEU A C 1
ATOM 664 O O . LEU A 1 87 ? -8.557 -0.737 15.810 1.00 86.81 87 LEU A O 1
ATOM 668 N N . LEU A 1 88 ? -8.478 -0.263 13.608 1.00 86.31 88 LEU A N 1
ATOM 669 C CA . LEU A 1 88 ? -9.161 1.028 13.687 1.00 86.31 88 LEU A CA 1
ATOM 670 C C . LEU A 1 88 ? -10.572 0.880 14.266 1.00 86.31 88 LEU A C 1
ATOM 672 O O . LEU A 1 88 ? -10.950 1.640 15.155 1.00 86.31 88 LEU A O 1
ATOM 676 N N . LEU A 1 89 ? -11.325 -0.137 13.837 1.00 88.62 89 LEU A N 1
ATOM 677 C CA . LEU A 1 89 ? -12.668 -0.419 14.354 1.00 88.62 89 LEU A CA 1
ATOM 678 C C . LEU A 1 89 ? -12.657 -0.784 15.845 1.00 88.62 89 LEU A C 1
ATOM 680 O O . LEU A 1 89 ? -13.504 -0.320 16.611 1.00 88.62 89 LEU A O 1
ATOM 684 N N . ARG A 1 90 ? -11.682 -1.588 16.286 1.00 85.88 90 ARG A N 1
ATOM 685 C CA . ARG A 1 90 ? -11.512 -1.935 17.707 1.00 85.88 90 ARG A CA 1
ATOM 686 C C . ARG A 1 90 ? -11.151 -0.714 18.547 1.00 85.88 90 ARG A C 1
ATOM 688 O O . ARG A 1 90 ? -11.699 -0.545 19.634 1.00 85.88 90 ARG A O 1
ATOM 695 N N . GLN A 1 91 ? -10.255 0.139 18.052 1.00 82.19 91 GLN A N 1
ATOM 696 C CA . GLN A 1 91 ? -9.870 1.370 18.741 1.00 82.19 91 GLN A CA 1
ATOM 697 C C . GLN A 1 91 ? -11.025 2.367 18.825 1.00 82.19 91 GLN A C 1
ATOM 699 O O . GLN A 1 91 ? -11.254 2.915 19.900 1.00 82.19 91 GLN A O 1
ATOM 704 N N . ALA A 1 92 ? -11.773 2.558 17.738 1.00 80.81 92 ALA A N 1
ATOM 705 C CA . ALA A 1 92 ? -12.949 3.422 17.710 1.00 80.81 92 ALA A CA 1
ATOM 706 C C . ALA A 1 92 ? -14.003 2.969 18.725 1.00 80.81 92 ALA A C 1
ATOM 708 O O . ALA A 1 92 ? -14.474 3.770 19.531 1.00 80.81 92 ALA A O 1
ATOM 709 N N . LYS A 1 93 ? -14.289 1.658 18.773 1.00 80.56 93 LYS A N 1
ATOM 710 C CA . LYS A 1 93 ? -15.178 1.077 19.787 1.00 80.56 93 LYS A CA 1
ATOM 711 C C . LYS A 1 93 ? -14.652 1.306 21.206 1.00 80.56 93 LYS A C 1
ATOM 713 O O . LYS A 1 93 ? -15.409 1.741 22.064 1.00 80.56 93 LYS A O 1
ATOM 718 N N . LYS A 1 94 ? -13.366 1.032 21.459 1.00 78.06 94 LYS A N 1
ATOM 719 C CA . LYS A 1 94 ? -12.745 1.199 22.787 1.00 78.06 94 LYS A CA 1
ATOM 720 C C . LYS A 1 94 ? -12.789 2.650 23.275 1.00 78.06 94 LYS A C 1
ATOM 722 O O . LYS A 1 94 ? -12.943 2.885 24.467 1.00 78.06 94 LYS A O 1
ATOM 727 N N . ARG A 1 95 ? -12.601 3.607 22.367 1.00 74.94 95 ARG A N 1
ATOM 728 C CA . ARG A 1 95 ? -12.561 5.042 22.671 1.00 74.94 95 ARG A CA 1
ATOM 729 C C . ARG A 1 95 ? -13.939 5.701 22.675 1.00 74.94 95 ARG A C 1
ATOM 731 O O . ARG A 1 95 ? -14.050 6.815 23.165 1.00 74.94 95 ARG A O 1
ATOM 738 N N . GLY A 1 96 ? -14.964 5.040 22.136 1.00 70.38 96 GLY A N 1
ATOM 739 C CA . GLY A 1 96 ? -16.283 5.642 21.949 1.00 70.38 96 GLY A CA 1
ATOM 740 C C . GLY A 1 96 ? -16.261 6.812 20.961 1.00 70.38 96 GLY A C 1
ATOM 741 O O . GLY A 1 96 ? -17.037 7.751 21.120 1.00 70.38 96 GLY A O 1
ATOM 742 N N . THR A 1 97 ? -15.357 6.787 19.972 1.00 70.12 97 THR A N 1
ATOM 743 C CA . THR A 1 97 ? -15.219 7.887 19.006 1.00 70.12 97 THR A CA 1
ATOM 744 C C . THR A 1 97 ? -16.495 8.052 18.194 1.00 70.12 97 THR A C 1
ATOM 746 O O . THR A 1 97 ? -17.050 7.069 17.697 1.00 70.12 97 THR A O 1
ATOM 749 N N . SER A 1 98 ? -16.920 9.298 17.997 1.00 67.19 98 SER A N 1
ATOM 750 C CA . SER A 1 98 ? -18.133 9.628 17.235 1.00 67.19 98 SER A CA 1
ATOM 751 C C . SER A 1 98 ? -17.947 9.466 15.719 1.00 67.19 98 SER A C 1
ATOM 753 O O . SER A 1 98 ? -18.910 9.327 14.962 1.00 67.19 98 SER A O 1
ATOM 755 N N . THR A 1 99 ? -16.688 9.466 15.274 1.00 73.50 99 THR A N 1
ATOM 756 C CA . THR A 1 99 ? -16.310 9.427 13.862 1.00 73.50 99 THR A CA 1
ATOM 757 C C . THR A 1 99 ? -16.471 8.024 13.280 1.00 73.50 99 THR A C 1
ATOM 759 O O . THR A 1 99 ? -15.913 7.051 13.789 1.00 73.50 99 THR A O 1
ATOM 762 N N . ASN A 1 100 ? -17.195 7.917 12.163 1.00 81.38 100 ASN A N 1
ATOM 763 C CA . ASN A 1 100 ? -17.328 6.658 11.437 1.00 81.38 100 ASN A CA 1
ATOM 764 C C . ASN A 1 100 ? -15.998 6.284 10.758 1.00 81.38 100 ASN A C 1
ATOM 766 O O . ASN A 1 100 ? -15.523 6.991 9.871 1.00 81.38 100 ASN A O 1
ATOM 770 N N . VAL A 1 101 ? -15.425 5.149 11.159 1.00 85.38 101 VAL A N 1
ATOM 771 C CA . VAL A 1 101 ? -14.124 4.650 10.685 1.00 85.38 101 VAL A CA 1
ATOM 772 C C . VAL A 1 101 ? -14.140 4.263 9.212 1.00 85.38 101 VAL A C 1
ATOM 774 O O . VAL A 1 101 ? -13.144 4.465 8.530 1.00 85.38 101 VAL A O 1
ATOM 777 N N . ILE A 1 102 ? -15.244 3.704 8.710 1.00 87.50 102 ILE A N 1
ATOM 778 C CA . ILE A 1 102 ? -15.305 3.131 7.358 1.00 87.50 102 ILE A CA 1
ATOM 779 C C . ILE A 1 102 ? -14.979 4.157 6.265 1.00 87.50 102 ILE A C 1
ATOM 781 O O . ILE A 1 102 ? -14.058 3.891 5.501 1.00 87.50 102 ILE A O 1
ATOM 785 N N . PRO A 1 103 ? -15.638 5.331 6.177 1.00 85.19 103 PRO A N 1
ATOM 786 C CA . PRO A 1 103 ? -15.314 6.310 5.139 1.00 85.19 103 PRO A CA 1
ATOM 787 C C . PRO A 1 103 ? -13.897 6.883 5.282 1.00 85.19 103 PRO A C 1
ATOM 789 O O . PRO A 1 103 ? -13.242 7.133 4.275 1.00 85.19 103 PRO A O 1
ATOM 792 N N . VAL A 1 104 ? -13.405 7.053 6.514 1.00 81.69 104 VAL A N 1
ATOM 793 C CA . VAL A 1 104 ? -12.034 7.516 6.787 1.00 81.69 104 VAL A CA 1
ATOM 794 C C . VAL A 1 104 ? -11.020 6.492 6.284 1.00 81.69 104 VAL A C 1
ATOM 796 O O . VAL A 1 104 ? -10.090 6.840 5.568 1.00 81.69 104 VAL A O 1
ATOM 799 N N . TRP A 1 105 ? -11.222 5.220 6.615 1.00 86.38 105 TRP A N 1
ATOM 800 C CA . TRP A 1 105 ? -10.380 4.131 6.142 1.00 86.38 105 TRP A CA 1
ATOM 801 C C . TRP A 1 105 ? -10.459 3.972 4.619 1.00 86.38 105 TRP A C 1
ATOM 803 O O . TRP A 1 105 ? -9.425 3.864 3.976 1.00 86.38 105 TRP A O 1
ATOM 813 N N . SER A 1 106 ? -11.650 4.024 4.018 1.00 83.44 106 SER A N 1
ATOM 814 C CA . SER A 1 106 ? -11.800 3.917 2.562 1.00 83.44 106 SER A CA 1
ATOM 815 C C . SER A 1 106 ? -11.093 5.046 1.817 1.00 83.44 106 SER A C 1
ATOM 817 O O . SER A 1 106 ? -10.521 4.798 0.767 1.00 83.44 106 SER A O 1
ATOM 819 N N . ALA A 1 107 ? -11.093 6.267 2.356 1.00 77.31 107 ALA A N 1
ATOM 820 C CA . ALA A 1 107 ? -10.299 7.361 1.801 1.00 77.31 107 ALA A CA 1
ATOM 821 C C . ALA A 1 107 ? -8.790 7.180 2.065 1.00 77.31 107 ALA A C 1
ATOM 823 O O . ALA A 1 107 ? -7.967 7.585 1.247 1.00 77.31 107 ALA A O 1
ATOM 824 N N . ALA A 1 108 ? -8.421 6.542 3.179 1.00 75.81 108 ALA A N 1
ATOM 825 C CA . ALA A 1 108 ? -7.038 6.209 3.493 1.00 75.81 108 ALA A CA 1
ATOM 826 C C . ALA A 1 108 ? -6.444 5.120 2.585 1.00 75.81 108 ALA A C 1
ATOM 828 O O . ALA A 1 108 ? -5.249 5.175 2.352 1.00 75.81 108 ALA A O 1
ATOM 829 N N . MET A 1 109 ? -7.246 4.216 2.010 1.00 77.62 109 MET A N 1
ATOM 830 C CA . MET A 1 109 ? -6.829 3.235 0.977 1.00 77.62 109 MET A CA 1
ATOM 831 C C . MET A 1 109 ? -6.405 3.873 -0.369 1.00 77.62 109 MET A C 1
ATOM 833 O O . MET A 1 109 ? -6.329 3.214 -1.395 1.00 77.62 109 MET A O 1
ATOM 837 N N . PHE A 1 110 ? -6.273 5.196 -0.414 1.00 69.50 110 PHE A N 1
ATOM 838 C CA . PHE A 1 110 ? -5.837 5.933 -1.600 1.00 69.50 110 PHE A CA 1
ATOM 839 C C . PHE A 1 110 ? -4.966 7.124 -1.187 1.00 69.50 110 PHE A C 1
ATOM 841 O O . PHE A 1 110 ? -4.010 7.471 -1.874 1.00 69.50 110 PHE A O 1
ATOM 848 N N . LEU A 1 111 ? -5.293 7.771 -0.058 1.00 65.94 111 LEU A N 1
ATOM 849 C CA . LEU A 1 111 ? -4.517 8.861 0.540 1.00 65.94 111 LEU A CA 1
ATOM 850 C C . LEU A 1 111 ? -4.287 8.608 2.042 1.00 65.94 111 LEU A C 1
ATOM 852 O O . LEU A 1 111 ? -4.858 9.294 2.899 1.00 65.94 111 LEU A O 1
ATOM 856 N N . THR A 1 112 ? -3.433 7.639 2.376 1.00 60.31 112 THR A N 1
ATOM 857 C CA . THR A 1 112 ? -3.117 7.234 3.761 1.00 60.31 112 THR A CA 1
ATOM 858 C C . THR A 1 112 ? -2.765 8.427 4.659 1.00 60.31 112 THR A C 1
ATOM 860 O O . THR A 1 112 ? -3.385 8.617 5.715 1.00 60.31 112 THR A O 1
ATOM 863 N N . ASN A 1 113 ? -1.858 9.300 4.210 1.00 57.78 113 ASN A N 1
ATOM 864 C CA . ASN A 1 113 ? -1.346 10.408 5.020 1.00 57.78 113 ASN A CA 1
ATOM 865 C C . ASN A 1 113 ? -2.325 11.554 5.260 1.00 57.78 113 ASN A C 1
ATOM 867 O O . ASN A 1 113 ? -2.381 12.144 6.344 1.00 57.78 113 ASN A O 1
ATOM 871 N N . ALA A 1 114 ? -3.103 11.888 4.230 1.00 60.78 114 ALA A N 1
ATOM 872 C CA . ALA A 1 114 ? -4.028 13.012 4.285 1.00 60.78 114 ALA A CA 1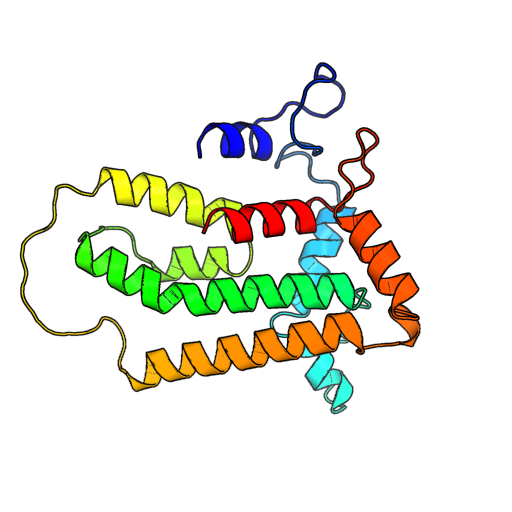
ATOM 873 C C . ALA A 1 114 ? -5.234 12.713 5.191 1.00 60.78 114 ALA A C 1
ATOM 875 O O . ALA A 1 114 ? -5.938 13.631 5.601 1.00 60.78 114 ALA A O 1
ATOM 876 N N . ILE A 1 115 ? -5.487 11.447 5.526 1.00 67.69 115 ILE A N 1
ATOM 877 C CA . ILE A 1 115 ? -6.744 11.058 6.166 1.00 67.69 115 ILE A CA 1
ATOM 878 C C . ILE A 1 115 ? -6.539 10.431 7.550 1.00 67.69 115 ILE A C 1
ATOM 880 O O . ILE A 1 115 ? -7.240 10.810 8.494 1.00 67.69 115 ILE A O 1
ATOM 884 N N . LEU A 1 116 ? -5.559 9.534 7.736 1.00 68.56 116 LEU A N 1
ATOM 885 C CA . LEU A 1 116 ? -5.406 8.821 9.015 1.00 68.56 116 LEU A CA 1
ATOM 886 C C . LEU A 1 116 ? -4.777 9.672 10.125 1.00 68.56 116 LEU A C 1
ATOM 888 O O . LEU A 1 116 ? -5.221 9.598 11.271 1.00 68.56 116 LEU A O 1
ATOM 892 N N . LEU A 1 117 ? -3.789 10.524 9.825 1.00 70.12 117 LEU A N 1
ATOM 893 C CA . LEU A 1 117 ? -3.163 11.378 10.847 1.00 70.12 117 LEU A CA 1
ATOM 894 C C . LEU A 1 117 ? -4.159 12.356 11.516 1.00 70.12 117 LEU A C 1
ATOM 896 O O . LEU A 1 117 ? -4.163 12.427 12.751 1.00 70.12 117 LEU A O 1
ATOM 900 N N . PRO A 1 118 ? -5.019 13.090 10.775 1.00 68.38 118 PRO A N 1
ATOM 901 C CA . PRO A 1 118 ? -6.075 13.908 11.371 1.00 68.38 118 PRO A CA 1
ATOM 902 C C . PRO A 1 118 ? -7.066 13.075 12.166 1.00 68.38 118 PRO A C 1
ATOM 904 O O . PRO A 1 118 ? -7.438 13.471 13.269 1.00 68.38 118 PRO A O 1
ATOM 907 N N . TYR A 1 119 ? -7.454 11.907 11.645 1.00 75.44 119 TYR A N 1
ATOM 908 C CA . TYR A 1 119 ? -8.355 11.003 12.347 1.00 75.44 119 TYR A CA 1
ATOM 909 C C . TYR A 1 119 ? -7.799 10.622 13.721 1.00 75.44 119 TYR A C 1
ATOM 911 O O . TYR A 1 119 ? -8.498 10.759 14.722 1.00 75.44 119 TYR A O 1
ATOM 919 N N . PHE A 1 120 ? -6.524 10.235 13.815 1.00 76.12 120 PHE A N 1
ATOM 920 C CA . PHE A 1 120 ? -5.908 9.925 15.106 1.00 76.12 120 PHE A CA 1
ATOM 921 C C . PHE A 1 120 ? -5.772 11.146 16.021 1.00 76.12 120 PHE A C 1
ATOM 923 O O . PHE A 1 120 ? -5.894 11.004 17.238 1.00 76.12 120 PHE A O 1
ATOM 930 N N . ALA A 1 121 ? -5.546 12.341 15.470 1.00 75.69 121 ALA A N 1
ATOM 931 C CA . ALA A 1 121 ? -5.508 13.574 16.255 1.00 75.69 121 ALA A CA 1
ATOM 932 C C . ALA A 1 121 ? -6.882 13.915 16.864 1.00 75.69 121 ALA A C 1
ATOM 934 O O . ALA A 1 121 ? -6.966 14.262 18.046 1.00 75.69 121 ALA A O 1
ATOM 935 N N . VAL A 1 122 ? -7.959 13.760 16.087 1.00 75.12 122 VAL A N 1
ATOM 936 C CA . VAL A 1 122 ? -9.344 13.940 16.549 1.00 75.12 122 VAL A CA 1
ATOM 937 C C . VAL A 1 122 ? -9.712 12.853 17.557 1.00 75.12 122 VAL A C 1
ATOM 939 O O . VAL A 1 122 ? -10.118 13.174 18.669 1.00 75.12 122 VAL A O 1
ATOM 942 N N . ALA A 1 123 ? -9.464 11.582 17.235 1.00 72.19 123 ALA A N 1
ATOM 943 C CA . ALA A 1 123 ? -9.761 10.449 18.111 1.00 72.19 123 ALA A CA 1
ATOM 944 C C . ALA A 1 123 ? -9.042 10.535 19.469 1.00 72.19 123 ALA A C 1
ATOM 946 O O . ALA A 1 123 ? -9.602 10.143 20.489 1.00 72.19 123 ALA A O 1
ATOM 947 N N . LYS A 1 124 ? -7.812 11.069 19.505 1.00 75.06 124 LYS A N 1
ATOM 948 C CA . LYS A 1 124 ? -7.081 11.340 20.754 1.00 75.06 124 LYS A CA 1
ATOM 949 C C . LYS A 1 124 ? -7.719 12.466 21.575 1.00 75.06 124 LYS A C 1
ATOM 951 O O . LYS A 1 124 ? -7.655 12.450 22.798 1.00 75.06 124 LYS A O 1
ATOM 956 N N . SER A 1 125 ? -8.326 13.448 20.918 1.00 68.50 125 SER A N 1
ATOM 957 C CA . SER A 1 125 ? -9.0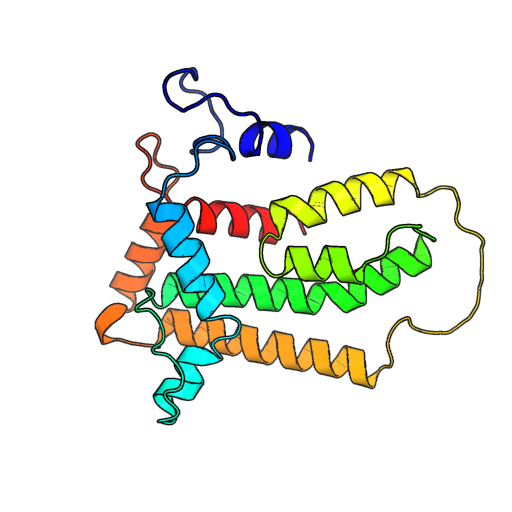08 14.559 21.593 1.00 68.50 125 SER A CA 1
ATOM 958 C C . SER A 1 125 ? -10.359 14.137 22.187 1.00 68.50 125 SER A C 1
ATOM 960 O O . SER A 1 125 ? -10.812 14.733 23.159 1.00 68.50 125 SER A O 1
ATOM 962 N N . GLU A 1 126 ? -10.972 13.081 21.645 1.00 67.19 126 GLU A N 1
ATOM 963 C CA . GLU A 1 126 ? -12.214 12.475 22.148 1.00 67.19 126 GLU A CA 1
ATOM 964 C C . GLU A 1 126 ? -11.987 11.463 23.294 1.00 67.19 126 GLU A C 1
ATOM 966 O O . GLU A 1 126 ? -12.950 10.930 23.838 1.00 67.19 126 GLU A O 1
ATOM 971 N N . GLU A 1 127 ? -10.736 11.208 23.706 1.00 61.41 127 GLU A N 1
ATOM 972 C CA . GLU A 1 127 ? -10.324 10.102 24.597 1.00 61.41 127 GLU A CA 1
ATOM 973 C C . GLU A 1 127 ? -10.790 10.232 26.077 1.00 61.41 127 GLU A C 1
ATOM 975 O O . GLU A 1 127 ? -10.220 9.621 26.975 1.00 61.41 127 GLU A O 1
ATOM 980 N N . GLY A 1 128 ? -11.859 10.988 26.353 1.00 54.88 128 GLY A N 1
ATOM 981 C CA . GLY A 1 128 ? -12.433 11.218 27.688 1.00 54.88 128 GLY A CA 1
ATOM 982 C C . GLY A 1 128 ? -13.946 10.991 27.821 1.00 54.88 128 GLY A C 1
ATOM 983 O O . GLY A 1 128 ? -14.474 11.169 28.916 1.00 54.88 128 GLY A O 1
ATOM 984 N N . THR A 1 129 ? -14.660 10.605 26.757 1.00 53.75 129 THR A N 1
ATOM 985 C CA . THR A 1 129 ? -16.126 10.388 26.785 1.00 53.75 129 THR A CA 1
ATOM 986 C C . THR A 1 129 ? -16.538 8.918 26.908 1.00 53.75 129 THR A C 1
ATOM 988 O O . THR A 1 129 ? -17.731 8.615 26.912 1.00 53.75 129 THR A O 1
ATOM 991 N N . ALA A 1 130 ? -15.576 7.998 27.017 1.00 54.34 130 ALA A N 1
ATOM 992 C CA . ALA A 1 130 ? -15.837 6.564 26.988 1.00 54.34 130 ALA A CA 1
ATOM 993 C C . ALA A 1 130 ? -16.698 6.106 28.181 1.00 54.34 130 ALA A C 1
ATOM 995 O O . ALA A 1 130 ? -16.241 6.046 29.323 1.00 54.34 130 ALA A O 1
ATOM 996 N N . SER A 1 131 ? -17.946 5.724 27.900 1.00 54.09 131 SER A N 1
ATOM 997 C CA . SER A 1 131 ? -18.741 4.884 28.790 1.00 54.09 131 SER A CA 1
ATOM 998 C C . SER A 1 131 ? -18.112 3.494 28.846 1.00 54.09 131 SER A C 1
ATOM 1000 O O . SER A 1 131 ? -17.871 2.877 27.807 1.00 54.09 131 SER A O 1
ATOM 1002 N N . SER A 1 132 ? -17.867 2.992 30.053 1.00 52.16 132 SER A N 1
ATOM 1003 C CA . SER A 1 132 ? -17.469 1.611 30.323 1.00 52.16 132 SER A CA 1
ATOM 1004 C C . SER A 1 132 ? -18.615 0.653 29.987 1.00 52.16 132 SER A C 1
ATOM 1006 O O . SER A 1 132 ? -19.324 0.197 30.879 1.00 52.16 132 SER A O 1
ATOM 1008 N N . ASP A 1 133 ? -18.829 0.392 28.698 1.00 52.41 133 ASP A N 1
ATOM 1009 C CA . ASP A 1 133 ? -19.694 -0.691 28.236 1.00 52.41 133 ASP A CA 1
ATOM 1010 C C . ASP A 1 133 ? -18.849 -1.961 28.064 1.00 52.41 133 ASP A C 1
ATOM 1012 O O . ASP A 1 133 ? -18.155 -2.174 27.064 1.00 52.41 133 ASP A O 1
ATOM 1016 N N . ASP A 1 134 ? -18.860 -2.773 29.118 1.00 59.75 134 ASP A N 1
ATOM 1017 C CA . ASP A 1 134 ? -18.277 -4.110 29.186 1.00 59.75 134 ASP A CA 1
ATOM 1018 C C . ASP A 1 134 ? -19.229 -5.101 28.487 1.00 59.75 134 ASP A C 1
ATOM 1020 O O . ASP A 1 134 ? -20.043 -5.777 29.111 1.00 59.75 134 ASP A O 1
ATOM 1024 N N . GLY A 1 135 ? -19.198 -5.103 27.148 1.00 50.03 135 GLY A N 1
ATOM 1025 C CA . GLY A 1 135 ? -20.190 -5.788 26.307 1.00 50.03 135 GLY A CA 1
ATOM 1026 C C . GLY A 1 135 ? -19.609 -6.400 25.028 1.00 50.03 135 GLY A C 1
ATOM 1027 O O . GLY A 1 135 ? -19.899 -5.954 23.915 1.00 50.03 135 GLY A O 1
ATOM 1028 N N . SER A 1 136 ? -18.692 -7.354 25.210 1.00 60.50 136 SER A N 1
ATOM 1029 C CA . SER A 1 136 ? -18.427 -8.611 24.463 1.00 60.50 136 SER A CA 1
ATOM 1030 C C . SER A 1 136 ? -18.779 -8.829 22.970 1.00 60.50 136 SER A C 1
ATOM 1032 O O . SER A 1 136 ? -18.758 -9.973 22.525 1.00 60.50 136 SER A O 1
ATOM 1034 N N . ASN A 1 137 ? -18.983 -7.809 22.135 1.00 60.38 137 ASN A N 1
ATOM 1035 C CA . ASN A 1 137 ? -19.062 -7.983 20.676 1.00 60.38 137 ASN A CA 1
ATOM 1036 C C . ASN A 1 137 ? -17.817 -7.405 19.993 1.00 60.38 137 ASN A C 1
ATOM 1038 O O . ASN A 1 137 ? -17.613 -6.189 19.993 1.00 60.38 137 ASN A O 1
ATOM 1042 N N . ALA A 1 138 ? -16.964 -8.253 19.415 1.00 68.00 138 ALA A N 1
ATOM 1043 C CA . ALA A 1 138 ? -15.909 -7.783 18.518 1.00 68.00 138 ALA A CA 1
ATOM 1044 C C . ALA A 1 138 ? -16.551 -6.996 17.353 1.00 68.00 138 ALA A C 1
ATOM 1046 O O . ALA A 1 138 ? -17.606 -7.405 16.865 1.00 68.00 138 ALA A O 1
ATOM 1047 N N . PRO A 1 139 ? -15.969 -5.863 16.912 1.00 79.94 139 PRO A N 1
ATOM 1048 C CA . PRO A 1 139 ? -16.561 -5.042 15.849 1.00 79.94 139 PRO A CA 1
ATOM 1049 C C . PRO A 1 139 ? -16.625 -5.769 14.497 1.00 79.94 139 PRO A C 1
ATOM 1051 O O . PRO A 1 139 ? -17.376 -5.368 13.615 1.00 79.94 139 PRO A O 1
ATOM 1054 N N . LEU A 1 140 ? -15.853 -6.845 14.345 1.00 85.06 140 LEU A N 1
ATOM 1055 C CA . LEU A 1 140 ? -15.883 -7.757 13.214 1.00 85.06 140 LEU A CA 1
ATOM 1056 C C . LEU A 1 140 ? -16.013 -9.194 13.720 1.00 85.06 140 LEU A C 1
ATOM 1058 O O . LEU A 1 140 ? -15.575 -9.526 14.823 1.00 85.06 140 LEU A O 1
ATOM 1062 N N . SER A 1 141 ? -16.589 -10.068 12.893 1.00 88.69 141 SER A N 1
ATOM 1063 C CA . SER A 1 141 ? -16.576 -11.503 13.174 1.00 88.69 141 SER A CA 1
ATOM 1064 C C . SER A 1 141 ? -15.146 -12.058 13.053 1.00 88.69 141 SER A C 1
ATOM 1066 O O . SER A 1 141 ? -14.363 -11.559 12.240 1.00 88.69 141 SER A O 1
ATOM 1068 N N . PRO A 1 142 ? -14.792 -13.141 13.770 1.00 88.75 142 PRO A N 1
ATOM 1069 C CA . PRO A 1 142 ? -13.476 -13.771 13.630 1.00 88.75 142 PRO A CA 1
ATOM 1070 C C . PRO A 1 142 ? -13.155 -14.204 12.192 1.00 88.75 142 PRO A C 1
ATOM 1072 O O . PRO A 1 142 ? -11.999 -14.203 11.781 1.00 88.75 142 PRO A O 1
ATOM 1075 N N . ALA A 1 143 ? -14.177 -14.578 11.415 1.00 92.06 143 ALA A N 1
ATOM 1076 C CA . ALA A 1 143 ? -14.021 -14.923 10.006 1.00 92.06 143 ALA A CA 1
ATOM 1077 C C . ALA A 1 143 ? -13.649 -13.700 9.154 1.00 92.06 143 ALA A C 1
ATOM 1079 O O . ALA A 1 143 ? -12.757 -13.802 8.316 1.00 92.06 143 ALA A O 1
ATOM 1080 N N . ALA A 1 144 ? -14.280 -12.547 9.399 1.00 89.19 144 ALA A N 1
ATOM 1081 C CA . ALA A 1 144 ? -13.942 -11.304 8.715 1.00 89.19 144 ALA A CA 1
ATOM 1082 C C . ALA A 1 144 ? -12.511 -10.864 9.049 1.00 89.19 144 ALA A C 1
ATOM 1084 O O . ALA A 1 144 ? -11.733 -10.605 8.139 1.00 89.19 144 ALA A O 1
ATOM 1085 N N . GLU A 1 145 ? -12.116 -10.871 10.326 1.00 89.75 145 GLU A N 1
ATOM 1086 C CA . GLU A 1 145 ? -10.742 -10.523 10.726 1.00 89.75 145 GLU A CA 1
ATOM 1087 C C . GLU A 1 145 ? -9.697 -11.429 10.061 1.00 89.75 145 GLU A C 1
ATOM 1089 O O . GLU A 1 145 ? -8.672 -10.950 9.576 1.00 89.75 145 GLU A O 1
ATOM 1094 N N . ARG A 1 146 ? -9.979 -12.734 9.966 1.00 92.25 146 ARG A N 1
ATOM 1095 C CA . ARG A 1 146 ? -9.129 -13.679 9.229 1.00 92.25 146 ARG A CA 1
ATOM 1096 C C . ARG A 1 146 ? -9.081 -13.373 7.737 1.00 92.25 146 ARG A C 1
ATOM 1098 O O . ARG A 1 146 ? -8.008 -13.481 7.157 1.00 92.25 146 ARG A O 1
ATOM 1105 N N . ALA A 1 147 ? -10.200 -12.996 7.122 1.00 92.88 147 ALA A N 1
ATOM 1106 C CA . ALA A 1 147 ? -10.238 -12.633 5.708 1.00 92.88 147 ALA A CA 1
ATOM 1107 C C . ALA A 1 147 ? -9.372 -11.398 5.418 1.00 92.88 147 ALA A C 1
ATOM 1109 O O . ALA A 1 147 ? -8.591 -11.431 4.472 1.00 92.88 147 ALA A O 1
ATOM 1110 N N . PHE A 1 148 ? -9.429 -10.362 6.266 1.00 92.94 148 PHE A N 1
ATOM 1111 C CA . PHE A 1 148 ? -8.527 -9.207 6.170 1.00 92.94 148 PHE A CA 1
ATOM 1112 C C . PHE A 1 148 ? -7.061 -9.617 6.345 1.00 92.94 148 PHE A C 1
ATOM 1114 O O . PHE A 1 148 ? -6.221 -9.215 5.546 1.00 92.94 148 PHE A O 1
ATOM 1121 N N . GLY A 1 149 ? -6.758 -10.469 7.332 1.00 92.50 149 GLY A N 1
ATOM 1122 C CA . GLY A 1 149 ? -5.406 -10.986 7.558 1.00 92.50 149 GLY A CA 1
ATOM 1123 C C . GLY A 1 149 ? -4.845 -11.769 6.367 1.00 92.50 149 GLY A C 1
ATOM 1124 O O . GLY A 1 149 ? -3.728 -11.516 5.927 1.00 92.50 149 GLY A O 1
ATOM 1125 N N . ILE A 1 150 ? -5.631 -12.700 5.819 1.00 95.38 150 ILE A N 1
ATOM 1126 C CA . ILE A 1 150 ? -5.248 -13.509 4.653 1.00 95.38 150 ILE A CA 1
ATOM 1127 C C . ILE A 1 150 ? -5.129 -12.632 3.406 1.00 95.38 150 ILE A C 1
ATOM 1129 O O . ILE A 1 150 ? -4.160 -12.773 2.668 1.00 95.38 150 ILE A O 1
ATOM 1133 N N . GLY A 1 151 ? -6.081 -11.724 3.181 1.00 94.38 151 GLY A N 1
ATOM 1134 C CA . GLY A 1 151 ? -6.068 -10.800 2.048 1.00 94.38 151 GLY A CA 1
ATOM 1135 C C . GLY A 1 151 ? -4.842 -9.891 2.071 1.00 94.38 151 GLY A C 1
ATOM 1136 O O . GLY A 1 151 ? -4.101 -9.848 1.095 1.00 94.38 151 GLY A O 1
ATOM 1137 N N . GLY A 1 152 ? -4.569 -9.243 3.207 1.00 92.94 152 GLY A N 1
ATOM 1138 C CA . GLY A 1 152 ? -3.384 -8.402 3.373 1.00 92.94 152 GLY A CA 1
ATOM 1139 C C . GLY A 1 152 ? -2.078 -9.182 3.213 1.00 92.94 152 GLY A C 1
ATOM 1140 O O . GLY A 1 152 ? -1.160 -8.706 2.553 1.00 92.94 152 GLY A O 1
ATOM 1141 N N . LEU A 1 153 ? -2.001 -10.414 3.730 1.00 94.69 153 LEU A N 1
ATOM 1142 C CA . LEU A 1 153 ? -0.832 -11.274 3.526 1.00 94.69 153 LEU A CA 1
ATOM 1143 C C . LEU A 1 153 ? -0.658 -11.679 2.056 1.00 94.69 153 LEU A C 1
ATOM 1145 O O . LEU A 1 153 ? 0.465 -11.673 1.558 1.00 94.69 153 LEU A O 1
ATOM 1149 N N . ALA A 1 154 ? -1.743 -12.013 1.356 1.00 95.69 154 ALA A N 1
ATOM 1150 C CA . ALA A 1 154 ? -1.700 -12.381 -0.054 1.00 95.69 154 ALA A CA 1
ATOM 1151 C C . ALA A 1 154 ? -1.232 -11.209 -0.926 1.00 95.69 154 ALA A C 1
ATOM 1153 O O . ALA A 1 154 ? -0.306 -11.379 -1.718 1.00 95.69 154 ALA A O 1
ATOM 1154 N N . VAL A 1 155 ? -1.817 -10.021 -0.741 1.00 95.19 155 VAL A N 1
ATOM 1155 C CA . VAL A 1 155 ? -1.411 -8.812 -1.473 1.00 95.19 155 VAL A CA 1
ATOM 1156 C C . VAL A 1 155 ? 0.022 -8.426 -1.112 1.00 95.19 155 VAL A C 1
ATOM 1158 O O . VAL A 1 155 ? 0.819 -8.192 -2.009 1.00 95.19 155 VAL A O 1
ATOM 1161 N N . GLY A 1 156 ? 0.402 -8.449 0.169 1.00 94.31 156 GLY A N 1
ATOM 1162 C CA . GLY A 1 156 ? 1.766 -8.127 0.594 1.00 94.31 156 GLY A CA 1
ATOM 1163 C C . GLY A 1 156 ? 2.819 -9.093 0.037 1.00 94.31 156 GLY A C 1
ATOM 1164 O O . GLY A 1 156 ? 3.872 -8.665 -0.433 1.00 94.31 156 GLY A O 1
ATOM 1165 N N . ALA A 1 157 ? 2.538 -10.398 0.023 1.00 96.19 157 ALA A N 1
ATOM 1166 C CA . ALA A 1 157 ? 3.421 -11.384 -0.602 1.00 96.19 157 ALA A CA 1
ATOM 1167 C C . ALA A 1 157 ? 3.515 -11.175 -2.121 1.00 96.19 157 ALA A C 1
ATOM 1169 O O . ALA A 1 157 ? 4.605 -11.259 -2.692 1.00 96.19 157 ALA A O 1
ATOM 1170 N N . LEU A 1 158 ? 2.387 -10.861 -2.765 1.00 95.69 158 LEU A N 1
ATOM 1171 C CA . LEU A 1 158 ? 2.347 -10.538 -4.184 1.00 95.69 158 LEU A CA 1
ATOM 1172 C C . LEU A 1 158 ? 3.149 -9.270 -4.490 1.00 95.69 158 LEU A C 1
ATOM 1174 O O . LEU A 1 158 ? 3.900 -9.273 -5.456 1.00 95.69 158 LEU A O 1
ATOM 1178 N N . SER A 1 159 ? 3.082 -8.246 -3.641 1.00 95.19 159 SER A N 1
ATOM 1179 C CA . SER A 1 159 ? 3.899 -7.036 -3.740 1.00 95.19 159 SER A CA 1
ATOM 1180 C C . SER A 1 159 ? 5.390 -7.328 -3.690 1.00 95.19 159 SER A C 1
ATOM 1182 O O . SER A 1 159 ? 6.137 -6.815 -4.518 1.00 95.19 159 SER A O 1
ATOM 1184 N N . VAL A 1 160 ? 5.836 -8.194 -2.775 1.00 95.31 160 VAL A N 1
ATOM 1185 C CA . VAL A 1 160 ? 7.246 -8.615 -2.715 1.00 95.31 160 VAL A CA 1
ATOM 1186 C C . VAL A 1 160 ? 7.653 -9.313 -4.011 1.00 95.31 160 VAL A C 1
ATOM 1188 O O . VAL A 1 160 ? 8.686 -8.982 -4.592 1.00 95.31 160 VAL A O 1
ATOM 1191 N N . TYR A 1 161 ? 6.835 -10.247 -4.499 1.00 95.25 161 TYR A N 1
ATOM 1192 C CA . TYR A 1 161 ? 7.076 -10.890 -5.790 1.00 95.25 161 TYR A CA 1
ATOM 1193 C C . TYR A 1 161 ? 7.125 -9.867 -6.936 1.00 95.25 161 TYR A C 1
ATOM 1195 O O . TYR A 1 161 ? 8.027 -9.928 -7.773 1.00 95.25 161 TYR A O 1
ATOM 1203 N N . TRP A 1 162 ? 6.199 -8.907 -6.958 1.00 94.69 162 TRP A N 1
ATOM 1204 C CA . TRP A 1 162 ? 6.096 -7.920 -8.025 1.00 94.69 162 TRP A CA 1
ATOM 1205 C C . TRP A 1 162 ? 7.342 -7.044 -8.094 1.00 94.69 162 TRP A C 1
ATOM 1207 O O . TRP A 1 162 ? 7.988 -6.954 -9.141 1.00 94.69 162 TRP A O 1
ATOM 1217 N N . THR A 1 163 ? 7.748 -6.510 -6.942 1.00 93.38 163 THR A N 1
ATOM 1218 C CA . THR A 1 163 ? 8.951 -5.694 -6.788 1.00 93.38 163 THR A CA 1
ATOM 1219 C C . THR A 1 163 ? 10.204 -6.436 -7.233 1.00 93.38 163 THR A C 1
ATOM 1221 O O . THR A 1 163 ? 11.073 -5.828 -7.854 1.00 93.38 163 THR A O 1
ATOM 1224 N N . LEU A 1 164 ? 10.315 -7.737 -6.953 1.00 93.38 164 LEU A N 1
ATOM 1225 C CA . LEU A 1 164 ? 11.544 -8.497 -7.193 1.00 93.38 164 LEU A CA 1
ATOM 1226 C C . LEU A 1 164 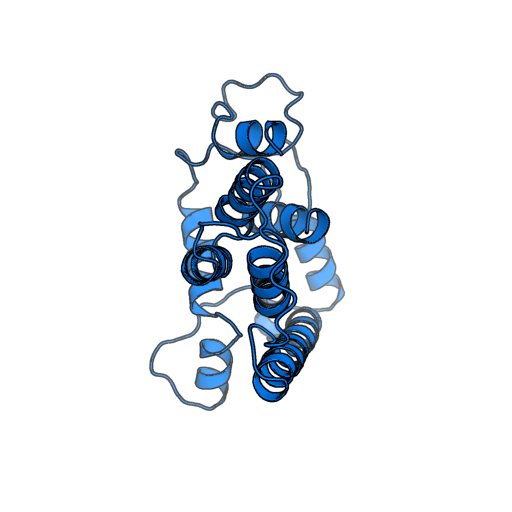? 11.617 -9.164 -8.572 1.00 93.38 164 LEU A C 1
ATOM 1228 O O . LEU A 1 164 ? 12.721 -9.332 -9.087 1.00 93.38 164 LEU A O 1
ATOM 1232 N N . ALA A 1 165 ? 10.485 -9.561 -9.157 1.00 92.00 165 ALA A N 1
ATOM 1233 C CA . ALA A 1 165 ? 10.479 -10.476 -10.301 1.00 92.00 165 ALA A CA 1
ATOM 1234 C C . ALA A 1 165 ? 9.455 -10.158 -11.403 1.00 92.00 165 ALA A C 1
ATOM 1236 O O . ALA A 1 165 ? 9.650 -10.604 -12.534 1.00 92.00 165 ALA A O 1
ATOM 1237 N N . ALA A 1 166 ? 8.377 -9.415 -11.129 1.00 90.94 166 ALA A N 1
ATOM 1238 C CA . ALA A 1 166 ? 7.356 -9.170 -12.151 1.00 90.94 166 ALA A CA 1
ATOM 1239 C C . ALA A 1 166 ? 7.836 -8.196 -13.233 1.00 90.94 166 ALA A C 1
ATOM 1241 O O . ALA A 1 166 ? 8.568 -7.250 -12.943 1.00 90.94 166 ALA A O 1
ATOM 1242 N N . ASN A 1 167 ? 7.380 -8.427 -14.468 1.00 87.38 167 ASN A N 1
ATOM 1243 C CA . ASN A 1 167 ? 7.660 -7.618 -15.656 1.00 87.38 167 ASN A CA 1
ATOM 1244 C C . ASN A 1 167 ? 9.166 -7.294 -15.836 1.00 87.38 167 ASN A C 1
ATOM 1246 O O . ASN A 1 167 ? 9.597 -6.164 -15.595 1.00 87.38 167 ASN A O 1
ATOM 1250 N N . PRO A 1 168 ? 10.000 -8.287 -16.203 1.00 87.62 168 PRO A N 1
ATOM 1251 C CA . PRO A 1 168 ? 11.441 -8.090 -16.372 1.00 87.62 168 PRO A CA 1
ATOM 1252 C C . PRO A 1 168 ? 11.794 -7.165 -17.543 1.00 87.62 168 PRO A C 1
ATOM 1254 O O . PRO A 1 168 ? 12.873 -6.581 -17.527 1.00 87.62 168 PRO A O 1
ATOM 1257 N N . GLU A 1 169 ? 10.903 -7.004 -18.526 1.00 88.88 169 GLU A N 1
ATOM 1258 C CA . GLU A 1 169 ? 11.102 -6.082 -19.651 1.00 88.88 169 GLU A CA 1
ATOM 1259 C C . GLU A 1 169 ? 11.119 -4.625 -19.181 1.00 88.88 169 GLU A C 1
ATOM 1261 O O . GLU A 1 169 ? 11.967 -3.849 -19.615 1.00 88.88 169 GLU A O 1
ATOM 1266 N N . LEU A 1 170 ? 10.231 -4.278 -18.245 1.00 87.38 170 LEU A N 1
ATOM 1267 C CA . LEU A 1 170 ? 10.144 -2.935 -17.675 1.00 87.38 170 LEU A CA 1
ATOM 1268 C C . LEU A 1 170 ? 11.052 -2.742 -16.451 1.00 87.38 170 LEU A C 1
ATOM 1270 O O . LEU A 1 170 ? 11.625 -1.674 -16.271 1.00 87.38 170 LEU A O 1
ATOM 1274 N N . GLY A 1 171 ? 11.169 -3.759 -15.592 1.00 84.94 171 GLY A N 1
ATOM 1275 C CA . GLY A 1 171 ? 11.905 -3.663 -14.328 1.00 84.94 171 GLY A CA 1
ATOM 1276 C C . GLY A 1 171 ? 13.382 -4.039 -14.393 1.00 84.94 171 GLY A C 1
ATOM 1277 O O . GLY A 1 171 ? 14.099 -3.803 -13.427 1.00 84.94 171 GLY A O 1
ATOM 1278 N N . GLY A 1 172 ? 13.840 -4.671 -15.475 1.00 91.69 172 GLY A N 1
ATOM 1279 C CA . GLY A 1 172 ? 15.231 -5.094 -15.624 1.00 91.69 172 GLY A CA 1
ATOM 1280 C C . GLY A 1 172 ? 15.705 -6.086 -14.553 1.00 91.69 172 GLY A C 1
ATO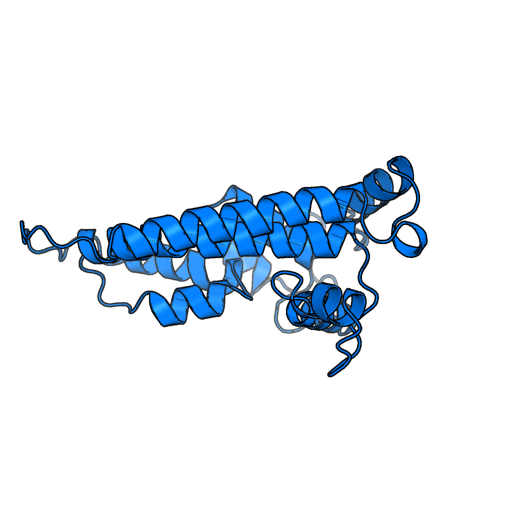M 1281 O O . GLY A 1 172 ? 14.925 -6.853 -13.968 1.00 91.69 172 GLY A O 1
ATOM 1282 N N . SER A 1 173 ? 17.018 -6.085 -14.317 1.00 93.25 173 SER A N 1
ATOM 1283 C CA . SER A 1 173 ? 17.690 -6.934 -13.333 1.00 93.25 173 SER A CA 1
ATOM 1284 C C . SER A 1 173 ? 17.439 -6.468 -11.894 1.00 93.25 173 SER A C 1
ATOM 1286 O O . SER A 1 173 ? 16.968 -5.363 -11.640 1.00 93.25 173 SER A O 1
ATOM 1288 N N . LEU A 1 174 ? 17.812 -7.292 -10.908 1.00 92.00 174 LEU A N 1
ATOM 1289 C CA . LEU A 1 174 ? 17.715 -6.895 -9.498 1.00 92.00 174 LEU A CA 1
ATOM 1290 C C . LEU A 1 174 ? 18.536 -5.630 -9.187 1.00 92.00 174 LEU A C 1
ATOM 1292 O O . LEU A 1 174 ? 18.119 -4.825 -8.360 1.00 92.00 174 LEU A O 1
ATOM 1296 N N . ALA A 1 175 ? 19.677 -5.441 -9.856 1.00 93.62 175 ALA A N 1
ATOM 1297 C CA . ALA A 1 175 ? 20.485 -4.237 -9.694 1.00 93.62 175 ALA A CA 1
ATOM 1298 C C . ALA A 1 175 ? 19.727 -2.993 -10.181 1.00 93.62 175 ALA A C 1
ATOM 1300 O O . ALA A 1 175 ? 19.660 -2.007 -9.451 1.00 93.62 175 ALA A O 1
ATOM 1301 N N . ASP A 1 176 ? 19.077 -3.082 -11.346 1.00 92.00 176 ASP A N 1
ATOM 1302 C CA . ASP A 1 176 ? 18.279 -1.988 -11.913 1.00 92.00 176 ASP A CA 1
ATOM 1303 C C . ASP A 1 176 ? 17.117 -1.613 -10.987 1.00 92.00 176 ASP A C 1
ATOM 1305 O O . ASP A 1 176 ? 16.871 -0.437 -10.731 1.00 92.00 176 ASP A O 1
ATOM 1309 N N . ARG A 1 177 ? 16.467 -2.612 -10.379 1.00 92.88 177 ARG A N 1
ATOM 1310 C CA . ARG A 1 177 ? 15.381 -2.415 -9.404 1.00 92.88 177 ARG A CA 1
ATOM 1311 C C . ARG A 1 177 ? 15.848 -1.709 -8.136 1.00 92.88 177 ARG A C 1
ATOM 1313 O O . ARG A 1 177 ? 15.151 -0.830 -7.637 1.00 92.88 177 ARG A O 1
ATOM 1320 N N . VAL A 1 178 ? 17.023 -2.068 -7.619 1.00 91.38 178 VAL A N 1
ATOM 1321 C CA . VAL A 1 178 ? 17.620 -1.410 -6.445 1.00 91.38 178 VAL A CA 1
ATOM 1322 C C . VAL A 1 178 ? 18.039 0.022 -6.779 1.00 91.38 178 VAL A C 1
ATOM 1324 O O . VAL A 1 178 ? 17.820 0.926 -5.971 1.00 91.38 178 VAL A O 1
ATOM 1327 N N . SER A 1 179 ? 18.606 0.255 -7.963 1.00 89.62 179 SER A N 1
ATOM 1328 C CA . SER A 1 179 ? 18.943 1.597 -8.444 1.00 89.62 179 SER A CA 1
ATOM 1329 C C . SER A 1 179 ? 17.697 2.459 -8.619 1.00 89.62 179 SER A C 1
ATOM 1331 O O . SER A 1 179 ? 17.676 3.599 -8.160 1.00 89.62 179 SER A O 1
ATOM 1333 N N . TYR A 1 180 ? 16.635 1.897 -9.194 1.00 89.06 180 TYR A N 1
ATOM 1334 C CA . TYR A 1 180 ? 15.352 2.567 -9.332 1.00 89.06 180 TYR A CA 1
ATOM 1335 C C . TYR A 1 180 ? 14.745 2.903 -7.967 1.00 89.06 180 TYR A C 1
ATOM 1337 O O . TYR A 1 180 ? 14.414 4.058 -7.718 1.00 89.06 180 TYR A O 1
ATOM 1345 N N . TRP A 1 181 ? 14.700 1.949 -7.031 1.00 88.25 181 TRP A N 1
ATOM 1346 C CA . TRP A 1 181 ? 14.264 2.213 -5.655 1.00 88.25 181 TRP A CA 1
ATOM 1347 C C . TRP A 1 181 ? 15.063 3.346 -5.007 1.00 88.25 181 TRP A C 1
ATOM 1349 O O . TRP A 1 181 ? 14.495 4.255 -4.411 1.00 88.25 181 TRP A O 1
ATOM 1359 N N . SER A 1 182 ? 16.385 3.321 -5.176 1.00 85.81 182 SER A N 1
ATOM 1360 C CA . SER A 1 182 ? 17.282 4.351 -4.649 1.00 85.81 182 SER A CA 1
ATOM 1361 C C . SER A 1 182 ? 16.983 5.728 -5.246 1.00 85.81 182 SER A C 1
ATOM 1363 O O . SER A 1 182 ? 17.065 6.718 -4.527 1.00 85.81 182 SER A O 1
ATOM 1365 N N . SER A 1 183 ? 16.587 5.794 -6.523 1.00 83.50 183 SER A N 1
ATOM 1366 C CA . SER A 1 183 ? 16.117 7.031 -7.155 1.00 83.50 183 SER A CA 1
ATOM 1367 C C . SER A 1 183 ? 14.770 7.500 -6.597 1.00 83.50 183 SER A C 1
ATOM 1369 O O . SER A 1 183 ? 14.593 8.688 -6.375 1.00 83.50 183 SER A O 1
ATOM 1371 N N . LEU A 1 184 ? 13.845 6.588 -6.271 1.00 80.38 184 LEU A N 1
ATOM 1372 C CA . LEU A 1 184 ? 12.551 6.965 -5.694 1.00 80.38 184 LEU A CA 1
ATOM 1373 C C . LEU A 1 184 ? 12.693 7.589 -4.302 1.00 80.38 184 LEU A C 1
ATOM 1375 O O . LEU A 1 184 ? 11.998 8.554 -3.991 1.00 80.38 184 LEU A O 1
ATOM 1379 N N . VAL A 1 185 ? 13.581 7.040 -3.468 1.00 80.00 185 VAL A N 1
ATOM 1380 C CA . VAL A 1 185 ? 13.756 7.461 -2.065 1.00 80.00 185 VAL A CA 1
ATOM 1381 C C . VAL A 1 185 ? 14.842 8.521 -1.873 1.00 80.00 185 VAL A C 1
ATOM 1383 O O . VAL A 1 185 ? 15.098 8.940 -0.742 1.00 80.00 185 VAL A O 1
ATOM 1386 N N . ALA A 1 186 ? 15.503 8.950 -2.950 1.00 78.06 186 ALA A N 1
ATOM 1387 C CA . ALA A 1 186 ? 16.532 9.973 -2.884 1.00 78.06 186 ALA A CA 1
ATOM 1388 C C . ALA A 1 186 ? 15.934 11.305 -2.409 1.00 78.06 186 ALA A C 1
ATOM 1390 O O . ALA A 1 186 ? 15.074 11.903 -3.054 1.00 78.06 186 ALA A O 1
ATOM 1391 N N . LEU A 1 187 ? 16.433 11.807 -1.279 1.00 59.34 187 LEU A N 1
ATOM 1392 C CA . LEU A 1 187 ? 16.134 13.153 -0.792 1.00 59.34 187 LEU A CA 1
ATOM 1393 C C . LEU A 1 187 ? 17.049 14.155 -1.505 1.00 59.34 187 LEU A C 1
ATOM 1395 O O . LEU A 1 187 ? 17.949 14.734 -0.898 1.00 59.34 187 LEU A O 1
ATOM 1399 N N . ASP A 1 188 ? 16.868 14.303 -2.817 1.00 59.38 188 ASP A N 1
ATOM 1400 C CA . ASP A 1 188 ? 17.631 15.258 -3.619 1.00 59.38 188 ASP A CA 1
ATOM 1401 C C . ASP A 1 188 ? 16.989 16.661 -3.532 1.00 59.38 188 ASP A C 1
ATOM 1403 O O . ASP A 1 188 ? 15.822 16.827 -3.911 1.00 59.38 188 ASP A O 1
ATOM 1407 N N . PRO A 1 189 ? 17.731 17.694 -3.079 1.00 51.16 189 PRO A N 1
ATOM 1408 C CA . PRO A 1 189 ? 17.269 19.083 -3.059 1.00 51.16 189 PRO A CA 1
ATOM 1409 C C . PRO A 1 189 ? 16.850 19.643 -4.427 1.00 51.16 189 PRO A C 1
ATOM 1411 O O . PRO A 1 189 ? 16.182 20.672 -4.469 1.00 51.16 189 PRO A O 1
ATOM 1414 N N . SER A 1 190 ? 17.242 19.006 -5.533 1.00 51.12 190 SER A N 1
ATOM 1415 C CA . SER A 1 190 ? 16.885 19.391 -6.904 1.00 51.12 190 SER A CA 1
ATOM 1416 C C . SER A 1 190 ? 15.590 18.749 -7.433 1.00 51.12 190 SER A C 1
ATOM 1418 O O . SER A 1 190 ? 15.189 19.045 -8.557 1.00 51.12 190 SER A O 1
ATOM 1420 N N . GLY A 1 191 ? 14.897 17.935 -6.621 1.00 52.69 191 GLY A N 1
ATOM 1421 C CA . GLY A 1 191 ? 13.596 17.334 -6.960 1.00 52.69 191 GLY A CA 1
ATOM 1422 C C . GLY A 1 191 ? 13.642 15.861 -7.389 1.00 52.69 191 GLY A C 1
ATOM 1423 O O . GLY A 1 191 ? 12.687 15.373 -7.983 1.00 52.69 191 GLY A O 1
ATOM 1424 N N . GLY A 1 192 ? 14.733 15.153 -7.097 1.00 51.56 192 GLY A N 1
ATOM 1425 C CA . GLY A 1 192 ? 15.028 13.807 -7.606 1.00 51.56 192 GLY A CA 1
ATOM 1426 C C . GLY A 1 192 ? 14.415 12.607 -6.867 1.00 51.56 192 GLY A C 1
ATOM 1427 O O . GLY A 1 192 ? 14.953 11.521 -7.019 1.00 51.56 192 GLY A O 1
ATOM 1428 N N . GLY A 1 193 ? 13.339 12.764 -6.087 1.00 63.03 193 GLY A N 1
ATOM 1429 C CA . GLY A 1 193 ? 12.658 11.657 -5.390 1.00 63.03 193 GLY A CA 1
ATOM 1430 C C . GLY A 1 193 ? 11.154 11.620 -5.680 1.00 63.03 193 GLY A C 1
ATOM 1431 O O . GLY A 1 193 ? 10.527 12.674 -5.829 1.00 63.03 193 GLY A O 1
ATOM 1432 N N . SER A 1 194 ? 10.553 10.423 -5.738 1.00 70.44 194 SER A N 1
ATOM 1433 C CA . SER A 1 194 ? 9.098 10.289 -5.912 1.00 70.44 194 SER A CA 1
ATOM 1434 C C . SER A 1 194 ? 8.403 10.733 -4.630 1.00 70.44 194 SER A C 1
ATOM 1436 O O . SER A 1 194 ? 8.514 10.108 -3.571 1.00 70.44 194 SER A O 1
ATOM 1438 N N . ARG A 1 195 ? 7.659 11.837 -4.727 1.00 68.19 195 ARG A N 1
ATOM 1439 C CA . ARG A 1 195 ? 6.874 12.390 -3.613 1.00 68.19 195 ARG A CA 1
ATOM 1440 C C . ARG A 1 195 ? 5.870 11.376 -3.083 1.00 68.19 195 ARG A C 1
ATOM 1442 O O . ARG A 1 195 ? 5.675 11.293 -1.875 1.00 68.19 195 ARG A O 1
ATOM 1449 N N . VAL A 1 196 ? 5.268 10.615 -3.995 1.00 67.81 196 VAL A N 1
ATOM 1450 C CA . VAL A 1 196 ? 4.307 9.552 -3.696 1.00 67.81 196 VAL A CA 1
ATOM 1451 C C . VAL A 1 196 ? 4.987 8.491 -2.837 1.00 67.81 196 VAL A C 1
ATOM 1453 O O . VAL A 1 196 ? 4.533 8.206 -1.730 1.00 67.81 196 VAL A O 1
ATOM 1456 N N . THR A 1 197 ? 6.155 8.013 -3.273 1.00 72.25 197 THR A N 1
ATOM 1457 C CA . THR A 1 197 ? 6.939 7.019 -2.527 1.00 72.25 197 THR A CA 1
ATOM 1458 C C . THR A 1 197 ? 7.340 7.527 -1.139 1.00 72.25 197 THR A C 1
ATOM 1460 O O . THR A 1 197 ? 7.185 6.817 -0.145 1.00 72.25 197 THR A O 1
ATOM 1463 N N . ILE A 1 198 ? 7.819 8.770 -1.035 1.00 72.56 198 ILE A N 1
ATOM 1464 C CA . ILE A 1 198 ? 8.220 9.366 0.249 1.00 72.56 198 ILE A CA 1
ATOM 1465 C C . ILE A 1 198 ? 7.014 9.524 1.186 1.00 72.56 198 ILE A C 1
ATOM 1467 O O . ILE A 1 198 ? 7.124 9.206 2.371 1.00 72.56 198 ILE A O 1
ATOM 1471 N N . ALA A 1 199 ? 5.862 9.977 0.681 1.00 69.19 199 ALA A N 1
ATOM 1472 C CA . ALA A 1 199 ? 4.644 10.124 1.476 1.00 69.19 199 ALA A CA 1
ATOM 1473 C C . ALA A 1 199 ? 4.189 8.780 2.065 1.00 69.19 199 ALA A C 1
ATOM 1475 O O . ALA A 1 199 ? 3.911 8.704 3.264 1.00 69.19 199 ALA A O 1
ATOM 1476 N N . PHE A 1 200 ? 4.214 7.722 1.252 1.00 70.62 200 PHE A N 1
ATOM 1477 C CA . PHE A 1 200 ? 3.913 6.357 1.677 1.00 70.62 200 PHE A CA 1
ATOM 1478 C C . PHE A 1 200 ? 4.937 5.790 2.671 1.00 70.62 200 PHE A C 1
ATOM 1480 O O . PHE A 1 200 ? 4.557 5.098 3.613 1.00 70.62 200 PHE A O 1
ATOM 1487 N N . LEU A 1 201 ? 6.231 6.098 2.523 1.00 73.31 201 LEU A N 1
ATOM 1488 C CA . LEU A 1 201 ? 7.254 5.700 3.499 1.00 73.31 201 LEU A CA 1
ATOM 1489 C C . LEU A 1 201 ? 7.038 6.365 4.858 1.00 73.31 201 LEU A C 1
ATOM 1491 O O . LEU A 1 201 ? 7.162 5.713 5.895 1.00 73.31 201 LEU A O 1
ATOM 1495 N N . VAL A 1 202 ? 6.711 7.659 4.862 1.00 68.94 202 VAL A N 1
ATOM 1496 C CA . VAL A 1 202 ? 6.394 8.371 6.102 1.00 68.94 202 VAL A CA 1
ATOM 1497 C C . VAL A 1 202 ? 5.125 7.802 6.734 1.00 68.94 202 VAL A C 1
ATOM 1499 O O . VAL A 1 202 ? 5.089 7.637 7.952 1.00 68.94 202 VAL A O 1
ATOM 1502 N N . ASP A 1 203 ? 4.121 7.449 5.931 1.00 68.12 203 ASP A N 1
ATOM 1503 C CA . ASP A 1 203 ? 2.920 6.766 6.419 1.00 68.12 203 ASP A CA 1
ATOM 1504 C C . ASP A 1 203 ? 3.241 5.437 7.088 1.00 68.12 203 ASP A C 1
ATOM 1506 O O . ASP A 1 203 ? 2.897 5.236 8.251 1.00 68.12 203 ASP A O 1
ATOM 1510 N N . ALA A 1 204 ? 3.955 4.557 6.389 1.00 68.69 204 ALA A N 1
ATOM 1511 C CA . ALA A 1 204 ? 4.328 3.248 6.910 1.00 68.69 204 ALA A CA 1
ATOM 1512 C C . ALA A 1 204 ? 5.176 3.331 8.192 1.00 68.69 204 ALA A C 1
ATOM 1514 O O . ALA A 1 204 ? 5.150 2.411 9.001 1.00 68.69 204 ALA A O 1
ATOM 1515 N N . ALA A 1 205 ? 5.936 4.413 8.391 1.00 69.62 205 ALA A N 1
ATOM 1516 C CA . ALA A 1 205 ? 6.746 4.615 9.590 1.00 69.62 205 ALA A CA 1
ATOM 1517 C C . ALA A 1 205 ? 5.968 5.204 10.783 1.00 69.62 205 ALA A C 1
ATOM 1519 O O . ALA A 1 205 ? 6.396 5.040 11.927 1.00 69.62 205 ALA A O 1
ATOM 1520 N N . LEU A 1 206 ? 4.883 5.948 10.539 1.00 64.69 206 LEU A N 1
ATOM 1521 C CA . LEU A 1 206 ? 4.124 6.653 11.581 1.00 64.69 206 LEU A CA 1
ATOM 1522 C C . LEU A 1 206 ? 2.927 5.867 12.130 1.00 64.69 206 LEU A C 1
ATOM 1524 O O . LEU A 1 206 ? 2.412 6.239 13.190 1.00 64.69 206 LEU A O 1
ATOM 1528 N N . PHE A 1 207 ? 2.488 4.828 11.427 1.00 58.84 207 PHE A N 1
ATOM 1529 C CA . PHE A 1 207 ? 1.373 3.962 11.806 1.00 58.84 207 PHE A CA 1
ATOM 1530 C C . PHE A 1 207 ? 1.879 2.583 12.195 1.00 58.84 207 PHE A C 1
ATOM 1532 O O . PHE A 1 207 ? 1.372 2.040 13.201 1.00 58.84 207 PHE A O 1
#

Secondary structure (DSSP, 8-state):
-HHHHHHHHSPPPGGG--S--SS----TTS--HHHHHHHHHHHHTGGGHHHHHHHTT--SSPPP---HHHHHHHHHHHHHHHHHHHHHHHHHHHHT-SS-HHHHHHHHTT-HHHHHHHHHHHHHHTTT----------SS-HHHHHHHHHHHHHHHHHHHHHHHHS-HHHH-SHHHHHHHHHHHT---TTS-S-HHHHHHHHHHHH-

Organism: NCBI:txid41880

Sequence (207 aa):
GAAYWYILLLSPPFSMMPSAALLPGEPMWAVAPDTLSEVVAESTDFFFVLPLLNNLGINFMQAPDVHPVSLGFFNACEAYALLLLPLLLRQAKKRGTSTNVIPVWSAAMFLTNAILLPYFAVAKSEEGTASSDDGSNAPLSPAAERAFGIGGLAVGALSVYWTLAANPELGGSLADRVSYWSSLVALDPSGGGSRVTIAFLVDAALF

pLDDT: mean 74.14, std 16.93, range [33.09, 96.19]

Foldseek 3Di:
DVVVCCLAAPDDALVPDDPPNPADDGHPVPDDVVLVVLLVLLVVCALPPQVVCVVVVNPPDHRDPDALQSSLLLLLLLLVLLLCQLVQLQLCLQQVPPDDVVVLSVVCSRVVQVRVVVVVVSSVVSNPPDDPPPDDDRSDDPVVNVVSVVSSVVSNVVSVCSLQPPPCVRHPHNVSSVVVVCQQPDRDSVRRHNPVSVSSVVSVVVD